Protein AF-I6QEC3-F1 (afdb_monomer_lite)

pLDDT: mean 94.47, std 6.76, range [64.06, 98.94]

Foldseek 3Di:
DDLQDADPLPDVRSVLLVLLQVLLALLQCLCAQFQLVVQCVVQNCDPSVVSSVVSQQDNALDTHHLAPDRVSHDRSNVVSQVSNVVSQKDFDACVLLVHPADADPSRWGAFDDPLGRLWTKTWIFGADPVRQTQAIEIETEAQAHRSVCGVVSNVSRVVLVCCLAPNDPCSLLCNLCRGCVPVVLSVLVSCVVSVHFLCRYRQEYEQSSLSSLLNCQLCLCPGSVNRNVNHAGEYELYCAHHPDSRYQYEYAQLALSRVLAPRRYHDPCNFARRLDDDPRYSRHHHDPGPLNPDPVNVVDGRGPVSVVSND

Radius of gyration: 18.93 Å; chains: 1; bounding box: 53×40×47 Å

InterPro domains:
  IPR029058 Alpha/Beta hydrolase fold [G3DSA:3.40.50.1820] (1-311)
  IPR029058 Alpha/Beta hydrolase fold [SSF53474] (131-291)

Structure (mmCIF, N/CA/C/O backbone):
data_AF-I6QEC3-F1
#
_entry.id   AF-I6QEC3-F1
#
loop_
_atom_site.group_PDB
_atom_site.id
_atom_site.type_symbol
_atom_site.label_atom_id
_atom_site.label_alt_id
_atom_site.label_comp_id
_atom_site.label_asym_id
_atom_site.label_entity_id
_atom_site.label_seq_id
_atom_site.pdbx_PDB_ins_code
_atom_site.Cartn_x
_atom_site.Cartn_y
_atom_site.Cartn_z
_atom_site.occupancy
_atom_site.B_iso_or_equiv
_atom_site.auth_seq_id
_atom_site.auth_comp_id
_atom_site.auth_asym_id
_atom_site.auth_atom_id
_atom_site.pdbx_PDB_model_num
ATOM 1 N N . MET A 1 1 ? 9.071 -18.907 15.641 1.00 71.94 1 MET A N 1
ATOM 2 C CA . MET A 1 1 ? 8.384 -17.743 15.074 1.00 71.94 1 MET A CA 1
ATOM 3 C C . MET A 1 1 ? 8.656 -17.729 13.577 1.00 71.94 1 MET A C 1
ATOM 5 O O . MET A 1 1 ? 9.801 -17.976 13.208 1.00 71.94 1 MET A O 1
ATOM 9 N N . GLY A 1 2 ? 7.634 -17.587 12.733 1.00 91.00 2 GLY A N 1
ATOM 10 C CA . GLY A 1 2 ? 7.774 -17.435 11.281 1.00 91.00 2 GLY A CA 1
ATOM 11 C C . GLY A 1 2 ? 8.254 -16.033 10.890 1.00 91.00 2 GLY A C 1
ATOM 12 O O . GLY A 1 2 ? 8.206 -15.115 11.702 1.00 91.00 2 GLY A O 1
ATOM 13 N N . VAL A 1 3 ? 8.709 -15.867 9.642 1.00 96.31 3 VAL A N 1
ATOM 14 C CA . VAL A 1 3 ? 9.262 -14.592 9.126 1.00 96.31 3 VAL A CA 1
ATOM 15 C C . VAL A 1 3 ? 8.272 -13.419 9.204 1.00 96.31 3 VAL A C 1
ATOM 17 O O . VAL A 1 3 ? 8.692 -12.276 9.324 1.00 96.31 3 VAL A O 1
ATOM 20 N N . PHE A 1 4 ? 6.968 -13.706 9.182 1.00 97.75 4 PHE A N 1
ATOM 21 C CA . PHE A 1 4 ? 5.901 -12.704 9.252 1.00 97.75 4 PHE A CA 1
ATOM 22 C C . PHE A 1 4 ? 5.144 -12.721 10.583 1.00 97.75 4 PHE A C 1
ATOM 24 O O . PHE A 1 4 ? 4.013 -12.246 10.640 1.00 97.75 4 PHE A O 1
ATOM 31 N N . ASP A 1 5 ? 5.711 -13.309 11.642 1.00 97.69 5 ASP A N 1
ATOM 32 C CA . ASP A 1 5 ? 5.041 -13.309 12.940 1.00 97.69 5 ASP A CA 1
ATOM 33 C C . ASP A 1 5 ? 4.864 -11.875 13.464 1.00 97.69 5 ASP A C 1
ATOM 35 O O . ASP A 1 5 ? 5.800 -11.077 13.474 1.00 97.69 5 ASP A O 1
ATOM 39 N N . TYR A 1 6 ? 3.652 -11.557 13.918 1.00 97.88 6 TYR A N 1
ATOM 40 C CA . TYR A 1 6 ? 3.259 -10.209 14.308 1.00 97.88 6 TYR A CA 1
ATOM 41 C C . TYR A 1 6 ? 2.753 -10.168 15.749 1.00 97.88 6 TYR A C 1
ATOM 43 O O . TYR A 1 6 ? 1.758 -10.814 16.107 1.00 97.88 6 TYR A O 1
ATOM 51 N N . LYS A 1 7 ? 3.428 -9.365 16.582 1.00 95.38 7 LYS A N 1
ATOM 52 C CA . LYS A 1 7 ? 3.130 -9.204 18.014 1.00 95.38 7 LYS A CA 1
ATOM 53 C C . LYS A 1 7 ? 2.944 -10.580 18.687 1.00 95.38 7 LYS A C 1
ATOM 55 O O . LYS A 1 7 ? 3.818 -11.438 18.618 1.00 95.38 7 LYS A O 1
ATOM 60 N N . ASN A 1 8 ? 1.783 -10.797 19.308 1.00 94.94 8 ASN A N 1
ATOM 61 C CA . ASN A 1 8 ? 1.447 -12.001 20.066 1.00 94.94 8 ASN A CA 1
ATOM 62 C C . ASN A 1 8 ? 0.382 -12.871 19.368 1.00 94.94 8 ASN A C 1
ATOM 64 O O . ASN A 1 8 ? -0.249 -13.694 20.028 1.00 94.94 8 ASN A O 1
ATOM 68 N N . LEU A 1 9 ? 0.142 -12.693 18.059 1.00 94.62 9 LEU A N 1
ATOM 69 C CA . LEU A 1 9 ? -0.920 -13.413 17.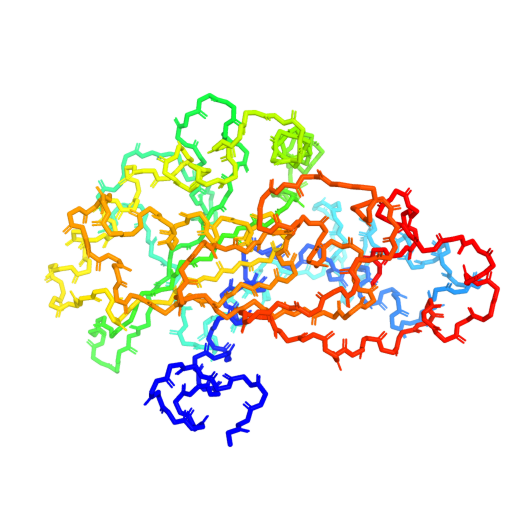330 1.00 94.62 9 LEU A CA 1
ATOM 70 C C . LEU A 1 9 ? -0.638 -14.915 17.144 1.00 94.62 9 LEU A C 1
ATOM 72 O O . LEU A 1 9 ? -1.530 -15.676 16.769 1.00 94.62 9 LEU A O 1
ATOM 76 N N . GLY A 1 10 ? 0.600 -15.351 17.388 1.00 95.75 10 GLY A N 1
ATOM 77 C CA . GLY A 1 10 ? 1.065 -16.685 17.018 1.00 95.75 10 GLY A CA 1
ATOM 78 C C . GLY A 1 10 ? 1.157 -16.857 15.498 1.00 95.75 10 GLY A C 1
ATOM 79 O O . GLY A 1 10 ? 0.752 -15.991 14.723 1.00 95.75 10 GLY A O 1
ATOM 80 N N . THR A 1 11 ? 1.707 -17.983 15.050 1.00 96.31 11 THR A N 1
ATOM 81 C CA . THR A 1 11 ? 2.056 -18.170 13.632 1.00 96.31 11 THR A CA 1
ATOM 82 C C . THR A 1 11 ? 0.841 -18.196 12.700 1.00 96.31 11 THR A C 1
ATOM 84 O O . THR A 1 11 ? 0.856 -17.532 11.669 1.00 96.31 11 THR A O 1
ATOM 87 N N . GLU A 1 12 ? -0.239 -18.903 13.049 1.00 97.19 12 GLU A N 1
ATOM 88 C CA . GLU A 1 12 ? -1.423 -18.959 12.173 1.00 97.19 12 GLU A CA 1
ATOM 89 C C . GLU A 1 12 ? -2.188 -17.630 12.132 1.00 97.19 12 GLU A C 1
ATOM 91 O O . GLU A 1 12 ? -2.591 -17.198 11.054 1.00 97.19 12 GLU A O 1
ATOM 96 N N . GLY A 1 13 ? -2.313 -16.934 13.269 1.00 97.69 13 GLY A N 1
ATOM 97 C CA . GLY A 1 13 ? -2.908 -15.595 13.304 1.00 97.69 13 GLY A CA 1
ATOM 98 C C . GLY A 1 13 ? -2.098 -14.584 12.490 1.00 97.69 13 GLY A C 1
ATOM 99 O O . GLY A 1 13 ? -2.665 -13.795 11.741 1.00 97.69 13 GLY A O 1
ATOM 100 N N . SER A 1 14 ? -0.767 -14.663 12.561 1.00 98.38 14 SER A N 1
ATOM 101 C CA . SER A 1 14 ? 0.119 -13.784 11.790 1.00 98.38 14 SER A CA 1
ATOM 102 C C . SER A 1 14 ? 0.067 -14.066 10.286 1.00 98.38 14 SER A C 1
ATOM 104 O O . SER A 1 14 ? 0.068 -13.135 9.487 1.00 98.38 14 SER A O 1
ATOM 106 N N . LYS A 1 15 ? -0.048 -15.337 9.878 1.00 98.31 15 LYS A N 1
ATOM 107 C CA . LYS A 1 15 ? -0.242 -15.713 8.466 1.00 98.31 15 LYS A CA 1
ATOM 108 C C . LYS A 1 15 ? -1.567 -15.199 7.907 1.00 98.31 15 LYS A C 1
ATOM 110 O O . LYS A 1 15 ? -1.589 -14.739 6.769 1.00 98.31 15 LYS A O 1
ATOM 115 N N . ALA A 1 16 ? -2.647 -15.274 8.688 1.00 98.31 16 ALA A N 1
ATOM 116 C CA . ALA A 1 16 ? -3.942 -14.727 8.290 1.00 98.31 16 ALA A CA 1
ATOM 117 C C . ALA A 1 16 ? -3.862 -13.202 8.110 1.00 98.31 16 ALA A C 1
ATOM 119 O O . ALA A 1 16 ? -4.192 -12.704 7.036 1.00 98.31 16 ALA A O 1
ATOM 120 N N . LEU A 1 17 ? -3.298 -12.493 9.097 1.00 98.69 17 LEU A N 1
ATOM 121 C CA . LEU A 1 17 ? -3.061 -11.050 9.017 1.00 98.69 17 LEU A CA 1
ATOM 122 C C . LEU A 1 17 ? -2.221 -10.668 7.787 1.00 98.69 17 LEU A C 1
ATOM 124 O O . LEU A 1 17 ? -2.559 -9.723 7.081 1.00 98.69 17 LEU A O 1
ATOM 128 N N . PHE A 1 18 ? -1.138 -11.400 7.515 1.00 98.69 18 PHE A N 1
ATOM 129 C CA . PHE A 1 18 ? -0.293 -11.164 6.344 1.00 98.69 18 PHE A CA 1
ATOM 130 C C . PHE A 1 18 ? -1.065 -11.339 5.029 1.00 98.69 18 PHE A C 1
ATOM 132 O O . PHE A 1 18 ? -0.924 -10.524 4.119 1.00 98.69 18 PHE A O 1
ATOM 139 N N . ALA A 1 19 ? -1.883 -12.390 4.916 1.00 98.69 19 ALA A N 1
ATOM 140 C CA . ALA A 1 19 ? -2.678 -12.641 3.716 1.00 98.69 19 ALA A CA 1
ATOM 141 C C . ALA A 1 19 ? -3.710 -11.528 3.473 1.00 98.69 19 ALA A C 1
ATOM 143 O O . ALA A 1 19 ? -3.865 -11.072 2.339 1.00 98.69 19 ALA A O 1
ATOM 144 N N . ASP A 1 20 ? -4.363 -11.056 4.536 1.00 98.81 20 ASP A N 1
ATOM 145 C CA . ASP A 1 20 ? -5.308 -9.942 4.479 1.00 98.81 20 ASP A CA 1
ATOM 146 C C . ASP A 1 20 ? -4.633 -8.625 4.089 1.00 98.81 20 ASP A C 1
ATOM 148 O O . ASP A 1 20 ? -5.077 -7.947 3.162 1.00 98.81 20 ASP A O 1
ATOM 152 N N . ALA A 1 21 ? -3.522 -8.291 4.750 1.00 98.88 21 ALA A N 1
ATOM 153 C CA . ALA A 1 21 ? -2.737 -7.097 4.461 1.00 98.88 21 ALA A CA 1
ATOM 154 C C . ALA A 1 21 ? -2.265 -7.060 2.997 1.00 98.88 21 ALA A C 1
ATOM 156 O O . ALA A 1 21 ? -2.380 -6.027 2.332 1.00 98.88 21 ALA A O 1
ATOM 157 N N . MET A 1 22 ? -1.800 -8.196 2.469 1.00 98.81 22 MET A N 1
ATOM 158 C CA . MET A 1 22 ? -1.393 -8.321 1.070 1.00 98.81 22 MET A CA 1
ATOM 159 C C . MET A 1 22 ? -2.577 -8.132 0.114 1.00 98.81 22 MET A C 1
ATOM 161 O O . MET A 1 22 ? -2.466 -7.380 -0.850 1.00 98.81 22 MET A O 1
ATOM 165 N N . ALA A 1 23 ? -3.723 -8.768 0.376 1.00 98.81 23 ALA A N 1
ATOM 166 C CA . ALA A 1 23 ? -4.901 -8.648 -0.486 1.00 98.81 23 ALA A CA 1
ATOM 167 C C . ALA A 1 23 ? -5.413 -7.200 -0.571 1.00 98.81 23 ALA A C 1
ATOM 169 O O . ALA A 1 23 ? -5.687 -6.705 -1.665 1.00 98.81 23 ALA A O 1
ATOM 170 N N . ILE A 1 24 ? -5.480 -6.506 0.569 1.00 98.69 24 ILE A N 1
ATOM 171 C CA . ILE A 1 24 ? -5.862 -5.090 0.644 1.00 98.69 24 ILE A CA 1
ATOM 172 C C . ILE A 1 24 ? -4.843 -4.208 -0.095 1.00 98.69 24 ILE A C 1
ATOM 174 O O . ILE A 1 24 ? -5.227 -3.303 -0.835 1.00 98.69 24 ILE A O 1
ATOM 178 N N . THR A 1 25 ? -3.547 -4.481 0.078 1.00 98.69 25 THR A N 1
ATOM 179 C CA . THR A 1 25 ? -2.469 -3.725 -0.577 1.00 98.69 25 THR A CA 1
ATOM 180 C C . THR A 1 25 ? -2.496 -3.878 -2.094 1.00 98.69 25 THR A C 1
ATOM 182 O O . THR A 1 25 ? -2.371 -2.890 -2.808 1.00 98.69 25 THR A O 1
ATOM 185 N N . LEU A 1 26 ? -2.690 -5.095 -2.606 1.00 98.31 26 LEU A N 1
ATOM 186 C CA . LEU A 1 26 ? -2.801 -5.328 -4.048 1.00 98.31 26 LEU A CA 1
ATOM 187 C C . LEU A 1 26 ? -4.039 -4.638 -4.630 1.00 98.31 26 LEU A C 1
ATOM 189 O O . LEU A 1 26 ? -3.978 -4.061 -5.716 1.00 98.31 26 LEU A O 1
ATOM 193 N N . TYR A 1 27 ? -5.153 -4.656 -3.893 1.00 98.56 27 TYR A N 1
ATOM 194 C CA . TYR A 1 27 ? -6.384 -3.999 -4.320 1.00 98.56 27 TYR A CA 1
ATOM 195 C C . TYR A 1 27 ? -6.226 -2.481 -4.461 1.00 98.56 27 TYR A C 1
ATOM 197 O O . TYR A 1 27 ? -6.738 -1.926 -5.427 1.00 98.56 27 TYR A O 1
ATOM 205 N N . SER A 1 28 ? -5.459 -1.813 -3.588 1.00 97.81 28 SER A N 1
ATOM 206 C CA . SER A 1 28 ? -5.278 -0.352 -3.670 1.00 97.81 28 SER A CA 1
ATOM 207 C C . SER A 1 28 ? -4.601 0.114 -4.968 1.00 97.81 28 SER A C 1
ATOM 209 O O . SER A 1 28 ? -4.799 1.253 -5.397 1.00 97.81 28 SER A O 1
ATOM 211 N N . TYR A 1 29 ? -3.855 -0.767 -5.643 1.00 96.94 29 TYR A N 1
ATOM 212 C CA . TYR A 1 29 ? -3.266 -0.502 -6.958 1.00 96.94 29 TYR A CA 1
ATOM 213 C C . TYR A 1 29 ? -4.195 -0.802 -8.134 1.00 96.94 29 TYR A C 1
ATOM 215 O O . TYR A 1 29 ? -3.877 -0.408 -9.256 1.00 96.94 29 TYR A O 1
ATOM 223 N N . HIS A 1 30 ? -5.323 -1.480 -7.914 1.00 96.69 30 HIS A N 1
ATOM 224 C CA . HIS A 1 30 ? -6.288 -1.835 -8.958 1.00 96.69 30 HIS A CA 1
ATOM 225 C C . HIS A 1 30 ? -5.638 -2.500 -10.187 1.00 96.69 30 HIS A C 1
ATOM 227 O O . HIS A 1 30 ? -5.898 -2.148 -11.342 1.00 96.69 30 HIS A O 1
ATOM 233 N N . ASN A 1 31 ? -4.736 -3.459 -9.934 1.00 95.94 31 ASN A N 1
ATOM 234 C CA . ASN A 1 31 ? -3.985 -4.190 -10.964 1.00 95.94 31 ASN A CA 1
ATOM 235 C C . ASN A 1 31 ? -3.191 -3.287 -11.934 1.00 95.94 31 ASN A C 1
ATOM 237 O O . ASN A 1 31 ? -3.043 -3.636 -13.107 1.00 95.94 31 ASN A O 1
ATOM 241 N N . LEU A 1 32 ? -2.710 -2.114 -11.501 1.00 91.25 32 LEU A N 1
ATOM 242 C CA . LEU A 1 32 ? -2.001 -1.158 -12.367 1.00 91.25 32 LEU A CA 1
ATOM 243 C C . LEU A 1 32 ? -0.835 -1.789 -13.152 1.00 91.25 32 LEU A C 1
ATOM 245 O O . LEU A 1 32 ? -0.640 -1.472 -14.325 1.00 91.25 32 LEU A O 1
ATOM 249 N N . ASP A 1 33 ? -0.080 -2.682 -12.518 1.00 92.81 33 ASP A N 1
ATOM 250 C CA . ASP A 1 33 ? 1.114 -3.335 -13.056 1.00 92.81 33 ASP A CA 1
ATOM 251 C C . ASP A 1 33 ? 0.819 -4.627 -13.837 1.00 92.81 33 ASP A C 1
ATOM 253 O O . ASP A 1 33 ? 1.739 -5.244 -14.368 1.00 92.81 33 ASP A O 1
ATOM 257 N N . ASN A 1 34 ? -0.447 -5.034 -13.972 1.00 95.62 34 ASN A N 1
ATOM 258 C CA . ASN A 1 34 ? -0.830 -6.312 -14.576 1.00 95.62 34 ASN A CA 1
ATOM 259 C C . ASN A 1 34 ? -0.239 -6.519 -15.985 1.00 95.62 34 ASN A C 1
ATOM 261 O O . ASN A 1 34 ? 0.313 -7.581 -16.284 1.00 95.62 34 ASN A O 1
ATOM 265 N N . GLY A 1 35 ? -0.295 -5.493 -16.840 1.00 94.88 35 GLY A N 1
ATOM 266 C CA . GLY A 1 35 ? 0.335 -5.518 -18.161 1.00 94.88 35 GLY A CA 1
ATOM 267 C C . GLY A 1 35 ? 1.859 -5.671 -18.109 1.00 94.88 35 GLY A C 1
ATOM 268 O O . GLY A 1 35 ? 2.424 -6.415 -18.914 1.00 94.88 35 GLY A O 1
ATOM 269 N N . PHE A 1 36 ? 2.520 -5.017 -17.145 1.00 95.81 36 PHE A N 1
ATOM 270 C CA . PHE A 1 36 ? 3.968 -5.124 -16.949 1.00 95.81 36 PHE A CA 1
ATOM 271 C C . PHE A 1 36 ? 4.340 -6.526 -16.473 1.00 95.81 36 PHE A C 1
ATOM 273 O O . PHE A 1 36 ? 5.199 -7.154 -17.082 1.00 95.81 36 PHE A O 1
ATOM 280 N N . ALA A 1 37 ? 3.654 -7.050 -15.456 1.00 95.62 37 ALA A N 1
ATOM 281 C CA . ALA A 1 37 ? 3.920 -8.366 -14.886 1.00 95.62 37 ALA A CA 1
ATOM 282 C C . ALA A 1 37 ? 3.753 -9.491 -15.921 1.00 95.62 37 ALA A C 1
ATOM 284 O O . ALA A 1 37 ? 4.629 -10.346 -16.054 1.00 95.62 37 ALA A O 1
ATOM 285 N N . VAL A 1 38 ? 2.676 -9.467 -16.717 1.00 96.62 38 VAL A N 1
ATOM 286 C CA . VAL A 1 38 ? 2.470 -10.446 -17.802 1.00 96.62 38 VAL A CA 1
ATOM 287 C C . VAL A 1 38 ? 3.518 -10.281 -18.905 1.00 96.62 38 VAL A C 1
ATOM 289 O O . VAL A 1 38 ? 4.077 -11.271 -19.380 1.00 96.62 38 VAL A O 1
ATOM 292 N N . GLY A 1 39 ? 3.836 -9.040 -19.285 1.00 96.12 39 GLY A N 1
ATOM 293 C CA . GLY A 1 39 ? 4.887 -8.746 -20.257 1.00 96.12 39 GLY A CA 1
ATOM 294 C C . GLY A 1 39 ? 6.259 -9.252 -19.806 1.00 96.12 39 GLY A C 1
ATOM 295 O O . GLY A 1 39 ? 6.955 -9.890 -20.595 1.00 96.12 39 GLY A O 1
ATOM 296 N N . TYR A 1 40 ? 6.608 -9.027 -18.540 1.00 97.31 40 TYR A N 1
ATOM 297 C CA . TYR A 1 40 ? 7.843 -9.479 -17.908 1.00 97.31 40 TYR A CA 1
ATOM 298 C C . TYR A 1 40 ? 7.900 -11.003 -17.853 1.00 97.31 40 TYR A C 1
ATOM 300 O O . TYR A 1 40 ? 8.879 -11.594 -18.295 1.00 97.31 40 TYR A O 1
ATOM 308 N N . GLN A 1 41 ? 6.828 -11.660 -17.410 1.00 97.62 41 GLN A N 1
ATOM 309 C CA . GLN A 1 41 ? 6.785 -13.118 -17.328 1.00 97.62 41 GLN A CA 1
ATOM 310 C C . GLN A 1 41 ? 6.942 -13.793 -18.702 1.00 97.62 41 GLN A C 1
ATOM 312 O O . GLN A 1 41 ? 7.467 -14.905 -18.781 1.00 97.62 41 GLN A O 1
ATOM 317 N N . HIS A 1 42 ? 6.491 -13.132 -19.773 1.00 96.69 42 HIS A N 1
ATOM 318 C CA . HIS A 1 42 ? 6.569 -13.645 -21.139 1.00 96.69 42 HIS A CA 1
ATOM 319 C C . HIS A 1 42 ? 7.894 -13.313 -21.846 1.00 96.69 42 HIS A C 1
ATOM 321 O O . HIS A 1 42 ? 8.424 -14.146 -22.578 1.00 96.69 42 HIS A O 1
ATOM 327 N N . ASN A 1 43 ? 8.421 -12.097 -21.671 1.00 96.69 43 ASN A N 1
ATOM 328 C CA . ASN A 1 43 ? 9.539 -11.577 -22.473 1.00 96.69 43 ASN A CA 1
ATOM 329 C C . ASN A 1 43 ? 10.822 -11.318 -21.661 1.00 96.69 43 ASN A C 1
ATOM 331 O O . ASN A 1 43 ? 11.882 -11.089 -22.247 1.00 96.69 43 ASN A O 1
ATOM 335 N N . GLY A 1 44 ? 10.742 -11.359 -20.332 1.00 97.00 44 GLY A N 1
ATOM 336 C CA . GLY A 1 44 ? 11.840 -11.090 -19.408 1.00 97.00 44 GLY A CA 1
ATOM 337 C C . GLY A 1 44 ? 12.255 -9.618 -19.343 1.00 97.00 44 GLY A C 1
ATOM 338 O O . GLY A 1 44 ? 11.591 -8.714 -19.865 1.00 97.00 44 GLY A O 1
ATOM 339 N N . PHE A 1 45 ? 13.403 -9.383 -18.711 1.00 97.12 45 PHE A N 1
ATOM 340 C CA . PHE A 1 45 ? 14.023 -8.063 -18.544 1.00 97.12 45 PHE A CA 1
ATOM 341 C C . PHE A 1 45 ? 15.376 -7.952 -19.263 1.00 97.12 45 PHE A C 1
ATOM 343 O O . PHE A 1 45 ? 16.251 -7.198 -18.862 1.00 97.12 45 PHE A O 1
ATOM 350 N N . GLY A 1 46 ? 15.589 -8.736 -20.323 1.00 94.06 46 GLY A N 1
ATOM 351 C CA . GLY A 1 46 ? 16.790 -8.689 -21.165 1.00 94.06 46 GLY A CA 1
ATOM 352 C C . GLY A 1 46 ? 16.520 -8.034 -22.520 1.00 94.06 46 GLY A C 1
ATOM 353 O O . GLY A 1 46 ? 15.947 -6.952 -22.612 1.00 94.06 46 GLY A O 1
ATOM 354 N N . LEU A 1 47 ? 16.869 -8.730 -23.607 1.00 93.31 47 LEU A N 1
ATOM 355 C CA . LEU A 1 47 ? 16.545 -8.293 -24.974 1.00 93.31 47 LEU A CA 1
ATOM 356 C C . LEU A 1 47 ? 15.030 -8.171 -25.234 1.00 93.31 47 LEU A C 1
ATOM 358 O O . LEU A 1 47 ? 14.633 -7.469 -26.160 1.00 93.31 47 LEU A O 1
ATOM 362 N N . GLY A 1 48 ? 14.192 -8.832 -24.426 1.00 92.69 48 GLY A N 1
ATOM 363 C CA . GLY A 1 48 ? 12.732 -8.734 -24.489 1.00 92.69 48 GLY A CA 1
ATOM 364 C C . GLY A 1 48 ? 12.131 -7.532 -23.751 1.00 92.69 48 GLY A C 1
ATOM 365 O O . GLY A 1 48 ? 10.933 -7.292 -23.891 1.00 92.69 48 GLY A O 1
ATOM 366 N N . LEU A 1 49 ? 12.940 -6.726 -23.046 1.00 93.31 49 LEU A N 1
ATOM 367 C CA . LEU A 1 49 ? 12.478 -5.536 -22.322 1.00 93.31 49 LEU A CA 1
ATOM 368 C C . LEU A 1 49 ? 11.613 -4.589 -23.179 1.00 93.31 49 LEU A C 1
ATOM 370 O O . LEU A 1 49 ? 10.572 -4.154 -22.690 1.00 93.31 49 LEU A O 1
ATOM 374 N N . PRO A 1 50 ? 11.942 -4.289 -24.453 1.00 93.44 50 PRO A N 1
ATOM 375 C CA . PRO A 1 50 ? 11.073 -3.450 -25.275 1.00 93.44 50 PRO A CA 1
ATOM 376 C C . PRO A 1 50 ? 9.644 -4.000 -25.404 1.00 93.44 50 PRO A C 1
ATOM 378 O O . PRO A 1 50 ? 8.691 -3.228 -25.341 1.00 93.44 50 PRO A O 1
ATOM 381 N N . ALA A 1 51 ? 9.473 -5.321 -25.527 1.00 89.56 51 ALA A N 1
ATOM 382 C CA . ALA A 1 51 ? 8.154 -5.952 -25.584 1.00 89.56 51 ALA A CA 1
ATOM 383 C C . ALA A 1 51 ? 7.453 -5.937 -24.216 1.00 89.56 51 ALA A C 1
ATOM 385 O O . ALA A 1 51 ? 6.257 -5.653 -24.148 1.00 89.56 51 ALA A O 1
ATOM 386 N N . THR A 1 52 ? 8.199 -6.152 -23.127 1.00 93.25 52 THR A N 1
ATOM 387 C CA . THR A 1 52 ? 7.700 -5.999 -21.749 1.00 93.25 52 THR A CA 1
ATOM 388 C C . THR A 1 52 ? 7.132 -4.599 -21.510 1.00 93.25 52 THR A C 1
ATOM 390 O O . THR A 1 52 ? 6.018 -4.466 -21.010 1.00 93.25 52 THR A O 1
ATOM 393 N N . LEU A 1 53 ? 7.840 -3.549 -21.939 1.00 90.31 53 LEU A N 1
ATOM 394 C CA . LEU A 1 53 ? 7.386 -2.161 -21.793 1.00 90.31 53 LEU A CA 1
ATOM 395 C C . LEU A 1 53 ? 6.167 -1.842 -22.670 1.00 90.31 53 LEU A C 1
ATOM 397 O O . LEU A 1 53 ? 5.291 -1.092 -22.244 1.00 90.31 53 LEU A O 1
ATOM 401 N N . VAL A 1 54 ? 6.061 -2.435 -23.864 1.00 88.88 54 VAL A N 1
ATOM 402 C CA . VAL A 1 54 ? 4.835 -2.336 -24.676 1.00 88.88 54 VAL A CA 1
ATOM 403 C C . VAL A 1 54 ? 3.650 -2.976 -23.944 1.00 88.88 54 VAL A C 1
ATOM 405 O O . VAL A 1 54 ? 2.585 -2.363 -23.885 1.00 88.88 54 VAL A O 1
ATOM 408 N N . GLY A 1 55 ? 3.837 -4.150 -23.329 1.00 85.62 55 GLY A N 1
ATOM 409 C CA . GLY A 1 55 ? 2.817 -4.808 -22.502 1.00 85.62 55 GLY A CA 1
ATOM 410 C C . GLY A 1 55 ? 2.422 -3.992 -21.266 1.00 85.62 55 GLY A C 1
ATOM 411 O O . GLY A 1 55 ? 1.240 -3.878 -20.955 1.00 85.62 55 GLY A O 1
ATOM 412 N N . ALA A 1 56 ? 3.381 -3.336 -20.614 1.00 88.88 56 ALA A N 1
ATOM 413 C CA . ALA A 1 56 ? 3.125 -2.436 -19.489 1.00 88.88 56 ALA A CA 1
ATOM 414 C C . ALA A 1 56 ? 2.241 -1.240 -19.865 1.00 88.88 56 ALA A C 1
ATOM 416 O O . ALA A 1 56 ? 1.363 -0.842 -19.100 1.00 88.88 56 ALA A O 1
ATOM 417 N N . LEU A 1 57 ? 2.448 -0.677 -21.059 1.00 83.44 57 LEU A N 1
ATOM 418 C CA . LEU A 1 57 ? 1.673 0.460 -21.549 1.00 83.44 57 LEU A CA 1
ATOM 419 C C . LEU A 1 57 ? 0.297 0.042 -22.073 1.00 83.44 57 LEU A C 1
ATOM 421 O O . LEU A 1 57 ? -0.711 0.627 -21.679 1.00 83.44 57 LEU A O 1
ATOM 425 N N . LEU A 1 58 ? 0.257 -0.955 -22.959 1.00 86.56 58 LEU A N 1
ATOM 426 C CA . LEU A 1 58 ? -0.926 -1.285 -23.757 1.00 86.56 58 LEU A CA 1
ATOM 427 C C . LEU A 1 58 ? -1.681 -2.525 -23.283 1.00 86.56 58 LEU A C 1
ATOM 429 O O . LEU A 1 58 ? -2.845 -2.667 -23.637 1.00 86.56 58 LEU A O 1
ATOM 433 N N . GLY A 1 59 ? -1.069 -3.406 -22.497 1.00 88.88 59 GLY A N 1
ATOM 434 C CA . GLY A 1 59 ? -1.641 -4.711 -22.169 1.00 88.88 59 GLY A CA 1
ATOM 435 C C . GLY A 1 59 ? -1.628 -5.697 -23.342 1.00 88.88 59 GLY A C 1
ATOM 436 O O . GLY A 1 59 ? -0.872 -5.557 -24.306 1.00 88.88 59 GLY A O 1
ATOM 437 N N . SER A 1 60 ? -2.466 -6.722 -23.232 1.00 88.56 60 SER A N 1
ATOM 438 C CA . SER A 1 60 ? -2.679 -7.800 -24.202 1.00 88.56 60 SER A CA 1
ATOM 439 C C . SER A 1 60 ? -4.124 -8.310 -24.092 1.00 88.56 60 SER A C 1
ATOM 441 O O . SER A 1 60 ? -4.916 -7.768 -23.328 1.00 88.56 60 SER A O 1
ATOM 443 N N . THR A 1 61 ? -4.500 -9.374 -24.806 1.00 88.62 61 THR A N 1
ATOM 444 C CA . THR A 1 61 ? -5.827 -9.997 -24.607 1.00 88.62 61 THR A CA 1
ATOM 445 C C . THR A 1 61 ? -6.013 -10.605 -23.216 1.00 88.62 61 THR A C 1
ATOM 447 O O . THR A 1 61 ? -7.146 -10.832 -22.799 1.00 88.62 61 THR A O 1
ATOM 450 N N . ASP A 1 62 ? -4.913 -10.818 -22.491 1.00 90.00 62 ASP A N 1
ATOM 451 C CA . ASP A 1 62 ? -4.893 -11.489 -21.192 1.00 90.00 62 ASP A CA 1
ATOM 452 C C . ASP A 1 62 ? -4.422 -10.551 -20.063 1.00 90.00 62 ASP A C 1
ATOM 454 O O . ASP A 1 62 ? -4.330 -10.967 -18.908 1.00 90.00 62 ASP A O 1
ATOM 458 N N . SER A 1 63 ? -4.121 -9.279 -20.367 1.00 92.56 63 SER A N 1
ATOM 459 C CA . SER A 1 63 ? -3.638 -8.304 -19.383 1.00 92.56 63 SER A CA 1
ATOM 460 C C . SER A 1 63 ? -3.977 -6.857 -19.727 1.00 92.56 63 SER A C 1
ATOM 462 O O . SER A 1 63 ? -4.094 -6.494 -20.893 1.00 92.56 63 SER A O 1
ATOM 464 N N . GLN A 1 64 ? -4.085 -5.994 -18.719 1.00 93.00 64 GLN A N 1
ATOM 465 C CA . GLN A 1 64 ? -4.324 -4.564 -18.915 1.00 93.00 64 GLN A CA 1
ATOM 466 C C . GLN A 1 64 ? -3.101 -3.745 -18.495 1.00 93.00 64 GLN A C 1
ATOM 468 O O . GLN A 1 64 ? -2.681 -3.775 -17.337 1.00 93.00 64 GLN A O 1
ATOM 473 N N . GLY A 1 65 ? -2.555 -2.982 -19.441 1.00 89.94 65 GLY A N 1
ATOM 474 C CA . GLY A 1 65 ? -1.520 -1.987 -19.169 1.00 89.94 65 GLY A CA 1
ATOM 475 C C . GLY A 1 65 ? -2.072 -0.723 -18.504 1.00 89.94 65 GLY A C 1
ATOM 476 O O . GLY A 1 65 ? -3.236 -0.650 -18.095 1.00 89.94 65 GLY A O 1
ATOM 477 N N . VAL A 1 66 ? -1.233 0.303 -18.408 1.00 88.00 66 VAL A N 1
ATOM 478 C CA . VAL A 1 66 ? -1.604 1.570 -17.765 1.00 88.00 66 VAL A CA 1
ATOM 479 C C . VAL A 1 66 ? -2.537 2.445 -18.607 1.00 88.00 66 VAL A C 1
ATOM 481 O O . VAL A 1 66 ? -3.221 3.299 -18.049 1.00 88.00 66 VAL A O 1
ATOM 484 N N . ILE A 1 67 ? -2.601 2.246 -19.930 1.00 85.81 67 ILE A N 1
ATOM 485 C CA . ILE A 1 67 ? -3.491 3.015 -20.812 1.00 85.81 67 ILE A CA 1
ATOM 486 C C . ILE A 1 67 ? -4.923 2.448 -20.717 1.00 85.81 67 ILE A C 1
ATOM 488 O O . ILE A 1 67 ? -5.151 1.291 -21.092 1.00 85.81 67 ILE A O 1
ATOM 492 N N . PRO A 1 68 ? -5.910 3.232 -20.237 1.00 87.50 68 PRO A N 1
ATOM 493 C CA . PRO A 1 68 ? -7.292 2.774 -20.123 1.00 87.50 68 PRO A CA 1
ATOM 494 C C . PRO A 1 68 ? -8.009 2.759 -21.483 1.00 87.50 68 PRO A C 1
ATOM 496 O O . PRO A 1 68 ? -7.598 3.419 -22.436 1.00 87.50 68 PRO A O 1
ATOM 499 N N . GLY A 1 69 ? -9.128 2.030 -21.568 1.00 89.06 69 GLY A N 1
ATOM 500 C CA . GLY A 1 69 ? -10.042 2.080 -22.720 1.00 89.06 69 GLY A CA 1
ATOM 501 C C . GLY A 1 69 ? -9.604 1.299 -23.965 1.00 89.06 69 GLY A C 1
ATOM 502 O O . GLY A 1 69 ? -10.231 1.429 -25.015 1.00 89.06 69 GLY A O 1
ATOM 503 N N . ILE A 1 70 ? -8.553 0.484 -23.869 1.00 88.44 70 ILE A N 1
ATOM 504 C CA . ILE A 1 70 ? -8.104 -0.393 -24.955 1.00 88.44 70 ILE A CA 1
ATOM 505 C C . ILE A 1 70 ? -9.087 -1.574 -25.111 1.00 88.44 70 ILE A C 1
ATOM 507 O O . ILE A 1 70 ? -9.189 -2.383 -24.189 1.00 88.44 70 ILE A O 1
ATOM 511 N N . PRO A 1 71 ? -9.797 -1.722 -26.253 1.00 89.50 71 PRO A N 1
ATOM 512 C CA . PRO A 1 71 ? -10.943 -2.636 -26.350 1.00 89.50 71 PRO A CA 1
ATOM 513 C C . PRO A 1 71 ? -10.629 -4.129 -26.229 1.00 89.50 71 PRO A C 1
ATOM 515 O O . PRO A 1 71 ? -11.531 -4.912 -25.949 1.00 89.50 71 PRO A O 1
ATOM 518 N N . TRP A 1 72 ? -9.388 -4.537 -26.506 1.00 89.19 72 TRP A N 1
ATOM 519 C CA . TRP A 1 72 ? -8.979 -5.941 -26.420 1.00 89.19 72 TRP A CA 1
ATOM 520 C C . TRP A 1 72 ? -8.454 -6.333 -25.038 1.00 89.19 72 TRP A C 1
ATOM 522 O O . TRP A 1 72 ? -8.233 -7.520 -24.817 1.00 89.19 72 TRP A O 1
ATOM 532 N N . ASN A 1 73 ? -8.240 -5.374 -24.131 1.00 93.38 73 ASN A N 1
ATOM 533 C CA . ASN A 1 73 ? -7.756 -5.681 -22.792 1.00 93.38 73 ASN A CA 1
ATOM 534 C C . ASN A 1 73 ? -8.886 -6.266 -21.934 1.00 93.38 73 ASN A C 1
ATOM 536 O O . ASN A 1 73 ? -10.034 -5.821 -22.041 1.00 93.38 73 ASN A O 1
ATOM 540 N N . PRO A 1 74 ? -8.575 -7.215 -21.038 1.00 93.06 74 PRO A N 1
ATOM 541 C CA . PRO A 1 74 ? -9.505 -7.623 -20.002 1.00 93.06 74 PRO A CA 1
ATOM 542 C C . PRO A 1 74 ? -9.723 -6.490 -18.991 1.00 93.06 74 PRO A C 1
ATOM 544 O O . PRO A 1 74 ? -8.934 -5.549 -18.886 1.00 93.06 74 PRO A O 1
ATOM 547 N N . ASP A 1 75 ? -10.789 -6.614 -18.206 1.00 93.50 75 ASP A N 1
ATOM 548 C CA . ASP A 1 75 ? -11.105 -5.682 -17.125 1.00 93.50 75 ASP A CA 1
ATOM 549 C C . ASP A 1 75 ? -10.281 -6.022 -15.869 1.00 93.50 75 ASP A C 1
ATOM 551 O O . ASP A 1 75 ? -10.680 -6.840 -15.032 1.00 93.50 75 ASP A O 1
ATOM 555 N N . SER A 1 76 ? -9.085 -5.435 -15.757 1.00 93.88 76 SER A N 1
ATOM 556 C CA . SER A 1 76 ? -8.197 -5.691 -14.616 1.00 93.88 76 SER A CA 1
ATOM 557 C C . SER A 1 76 ? -8.702 -5.062 -13.316 1.00 93.88 76 SER A C 1
ATOM 559 O O . SER A 1 76 ? -8.411 -5.580 -12.238 1.00 93.88 76 SER A O 1
ATOM 561 N N . GLU A 1 77 ? -9.508 -4.007 -13.410 1.00 92.31 77 GLU A N 1
ATOM 562 C CA . GLU A 1 77 ? -10.160 -3.350 -12.274 1.00 92.31 77 GLU A CA 1
ATOM 563 C C . GLU A 1 77 ? -11.166 -4.317 -11.639 1.00 92.31 77 GLU A C 1
ATOM 565 O O . GLU A 1 77 ? -11.114 -4.603 -10.441 1.00 92.31 77 GLU A O 1
ATOM 570 N N . LYS A 1 78 ? -12.014 -4.938 -12.471 1.00 96.12 78 LYS A N 1
ATOM 571 C CA . LYS A 1 78 ? -12.909 -6.010 -12.032 1.00 96.12 78 LYS A CA 1
ATOM 572 C C . LYS A 1 78 ? -12.140 -7.191 -11.448 1.00 96.12 78 LYS A C 1
ATOM 574 O O . LYS A 1 78 ? -12.555 -7.725 -10.423 1.00 96.12 78 LYS A O 1
ATOM 579 N N . ALA A 1 79 ? -11.030 -7.598 -12.062 1.00 97.00 79 ALA A N 1
ATOM 580 C CA . ALA A 1 79 ? -10.218 -8.692 -11.536 1.00 97.00 79 ALA A CA 1
ATOM 581 C C . ALA A 1 79 ? -9.615 -8.366 -10.155 1.00 97.00 79 ALA A C 1
ATOM 583 O O . ALA A 1 79 ? -9.544 -9.252 -9.303 1.00 97.00 79 ALA A O 1
ATOM 584 N N . ALA A 1 80 ? -9.221 -7.110 -9.906 1.00 97.62 80 ALA A N 1
ATOM 585 C CA . ALA A 1 80 ? -8.733 -6.661 -8.601 1.00 97.62 80 ALA A CA 1
ATOM 586 C C . ALA A 1 80 ? -9.850 -6.720 -7.550 1.00 97.62 80 ALA A C 1
ATOM 588 O O . ALA A 1 80 ? -9.654 -7.268 -6.463 1.00 97.62 80 ALA A O 1
ATOM 589 N N . LEU A 1 81 ? -11.043 -6.231 -7.903 1.00 98.31 81 LEU A N 1
ATOM 590 C CA . LEU A 1 81 ? -12.219 -6.280 -7.038 1.00 98.31 81 LEU A CA 1
ATOM 591 C C . LEU A 1 81 ? -12.649 -7.724 -6.722 1.00 98.31 81 LEU A C 1
ATOM 593 O O . LEU A 1 81 ? -12.914 -8.069 -5.573 1.00 98.31 81 LEU A O 1
ATOM 597 N N . ASP A 1 82 ? -12.681 -8.600 -7.725 1.00 98.38 82 ASP A N 1
ATOM 598 C CA . ASP A 1 82 ? -13.020 -10.012 -7.534 1.00 98.38 82 ASP A CA 1
ATOM 599 C C . ASP A 1 82 ? -11.980 -10.721 -6.638 1.00 98.38 82 ASP A C 1
ATOM 601 O O . ASP A 1 82 ? -12.340 -11.563 -5.811 1.00 98.38 82 ASP A O 1
ATOM 605 N N . ALA A 1 83 ? -10.694 -10.364 -6.751 1.00 98.44 83 ALA A N 1
ATOM 606 C CA . ALA A 1 83 ? -9.630 -10.913 -5.911 1.00 98.44 83 ALA A CA 1
ATOM 607 C C . ALA A 1 83 ? -9.755 -10.480 -4.441 1.00 98.44 83 ALA A C 1
ATOM 609 O O . ALA A 1 83 ? -9.640 -11.328 -3.551 1.00 98.44 83 ALA A O 1
ATOM 610 N N . VAL A 1 84 ? -10.038 -9.201 -4.171 1.00 98.50 84 VAL A N 1
ATOM 611 C CA . VAL A 1 84 ? -10.200 -8.707 -2.793 1.00 98.50 84 VAL A CA 1
ATOM 612 C C . VAL A 1 84 ? -11.485 -9.245 -2.150 1.00 98.50 84 VAL A C 1
ATOM 614 O O . VAL A 1 84 ? -11.450 -9.689 -1.001 1.00 98.50 84 VAL A O 1
ATOM 617 N N . HIS A 1 85 ? -12.574 -9.381 -2.921 1.00 98.56 85 HIS A N 1
ATOM 618 C CA . HIS A 1 85 ? -13.785 -10.078 -2.474 1.00 98.56 85 HIS A CA 1
ATOM 619 C C . HIS A 1 85 ? -13.509 -11.540 -2.121 1.00 98.56 85 HIS A C 1
ATOM 621 O O . HIS A 1 85 ? -13.995 -12.036 -1.105 1.00 98.56 85 HIS A O 1
ATOM 627 N N . LYS A 1 86 ? -12.701 -12.244 -2.923 1.00 98.44 86 LYS A N 1
ATOM 628 C CA . LYS A 1 86 ? -12.304 -13.629 -2.637 1.00 98.44 86 LYS A CA 1
ATOM 629 C C . LYS A 1 86 ? -11.466 -13.746 -1.359 1.00 98.44 86 LYS A C 1
ATOM 631 O O . LYS A 1 86 ? -11.537 -14.775 -0.691 1.00 98.44 86 LYS A O 1
ATOM 636 N N . ALA A 1 87 ? -10.715 -12.706 -1.004 1.00 98.31 87 ALA A N 1
ATOM 637 C CA . ALA A 1 87 ? -10.028 -12.599 0.282 1.00 98.31 87 ALA A CA 1
ATOM 638 C C . ALA A 1 87 ? -10.970 -12.221 1.451 1.00 98.31 87 ALA A C 1
ATOM 640 O O . ALA A 1 87 ? -10.531 -12.141 2.593 1.00 98.31 87 ALA A O 1
ATOM 641 N N . GLY A 1 88 ? -12.269 -12.029 1.191 1.00 98.50 88 GLY A N 1
ATOM 642 C CA . GLY A 1 88 ? -13.296 -11.730 2.193 1.00 98.50 88 GLY A CA 1
ATOM 643 C C . GLY A 1 88 ? -13.561 -10.240 2.410 1.00 98.50 88 GLY A C 1
ATOM 644 O O . GLY A 1 88 ? -14.338 -9.887 3.294 1.00 98.50 88 GLY A O 1
ATOM 645 N N . TRP A 1 89 ? -12.942 -9.364 1.621 1.00 98.88 89 TRP A N 1
ATOM 646 C CA . TRP A 1 89 ? -12.981 -7.918 1.810 1.00 98.88 89 TRP A CA 1
ATOM 647 C C . TRP A 1 89 ? -13.877 -7.241 0.781 1.00 98.88 89 TRP A C 1
ATOM 649 O O . TRP A 1 89 ? -13.748 -7.487 -0.412 1.00 98.88 89 TRP A O 1
ATOM 659 N N . THR A 1 90 ? -14.758 -6.353 1.235 1.00 98.69 90 THR A N 1
ATOM 660 C CA . THR A 1 90 ? -15.667 -5.575 0.377 1.00 98.69 90 THR A CA 1
ATOM 661 C C . THR A 1 90 ? -15.482 -4.079 0.638 1.00 98.69 90 THR A C 1
ATOM 663 O O . THR A 1 90 ? -15.474 -3.694 1.809 1.00 98.69 90 THR A O 1
ATOM 666 N N . PRO A 1 91 ? -15.355 -3.218 -0.390 1.00 98.75 91 PRO A N 1
ATOM 667 C CA . PRO A 1 91 ? -15.259 -1.770 -0.195 1.00 98.75 91 PRO A CA 1
ATOM 668 C C . PRO A 1 91 ? -16.454 -1.195 0.581 1.00 98.75 91 PRO A C 1
ATOM 670 O O . PRO A 1 91 ? -17.613 -1.489 0.280 1.00 98.75 91 PRO A O 1
ATOM 673 N N . ILE A 1 92 ? -16.180 -0.346 1.571 1.00 98.75 92 ILE A N 1
ATOM 674 C CA . ILE A 1 92 ? -17.192 0.375 2.347 1.00 98.75 92 ILE A CA 1
ATOM 675 C C . ILE A 1 92 ? -17.405 1.745 1.704 1.00 98.75 92 ILE A C 1
ATOM 677 O O . ILE A 1 92 ? -16.477 2.538 1.565 1.00 98.75 92 ILE A O 1
ATOM 681 N N . SER A 1 93 ? -18.649 2.052 1.337 1.00 98.62 93 SER A N 1
ATOM 682 C CA . SER A 1 93 ? -18.963 3.312 0.660 1.00 98.62 93 SER A CA 1
ATOM 683 C C . SER A 1 93 ? -18.810 4.537 1.572 1.00 98.62 93 SER A C 1
ATOM 685 O O . SER A 1 93 ? -19.077 4.469 2.775 1.00 98.62 93 SER A O 1
ATOM 687 N N . ALA A 1 94 ? -18.516 5.702 0.984 1.00 98.50 94 ALA A N 1
ATOM 688 C CA . ALA A 1 94 ? -18.528 6.980 1.703 1.00 98.50 94 ALA A CA 1
ATOM 689 C C . ALA A 1 94 ? -19.857 7.235 2.431 1.00 98.50 94 ALA A C 1
ATOM 691 O O . ALA A 1 94 ? -19.861 7.689 3.571 1.00 98.50 94 ALA A O 1
ATOM 692 N N . SER A 1 95 ? -20.988 6.875 1.810 1.00 98.25 95 SER A N 1
ATOM 693 C CA . SER A 1 95 ? -22.310 7.030 2.427 1.00 98.25 95 SER A CA 1
ATOM 694 C C . SER A 1 95 ? -22.486 6.169 3.682 1.00 98.25 95 SER A C 1
ATOM 696 O O . SER A 1 95 ? -23.066 6.629 4.662 1.00 98.25 95 SER A O 1
ATOM 698 N N . THR A 1 96 ? -21.925 4.956 3.684 1.00 98.44 96 THR A N 1
ATOM 699 C CA . THR A 1 96 ? -21.931 4.039 4.832 1.00 98.44 96 THR A CA 1
ATOM 700 C C . THR A 1 96 ? -21.089 4.584 5.984 1.00 98.44 96 THR A C 1
ATOM 702 O O . THR A 1 96 ? -21.488 4.468 7.141 1.00 98.44 96 THR A O 1
ATOM 705 N N . LEU A 1 97 ? -19.958 5.222 5.672 1.00 98.56 97 LEU A N 1
ATOM 706 C CA . LEU A 1 97 ? -19.102 5.887 6.659 1.00 98.56 97 LEU A CA 1
ATOM 707 C C . LEU A 1 97 ? -19.651 7.247 7.120 1.00 98.56 97 LEU A C 1
ATOM 709 O O . LEU A 1 97 ? -19.161 7.797 8.101 1.00 98.56 97 LEU A O 1
ATOM 713 N N . GLY A 1 98 ? -20.639 7.811 6.418 1.00 98.19 98 GLY A N 1
ATOM 714 C CA . GLY A 1 98 ? -21.062 9.199 6.614 1.00 98.19 98 GLY A CA 1
ATOM 715 C C . GLY A 1 98 ? -20.008 10.226 6.174 1.00 98.19 98 GLY A C 1
ATOM 716 O O . GLY A 1 98 ? -20.037 11.364 6.638 1.00 98.19 98 GLY A O 1
ATOM 717 N N . TYR A 1 99 ? -19.086 9.837 5.289 1.00 98.56 99 TYR A N 1
ATOM 718 C CA . TYR A 1 99 ? -17.972 10.662 4.831 1.00 98.56 99 TYR A CA 1
ATOM 719 C C . TYR A 1 99 ? -18.404 11.633 3.724 1.00 98.56 99 TYR A C 1
ATOM 721 O O . TYR A 1 99 ? -18.983 11.230 2.715 1.00 98.56 99 TYR A O 1
ATOM 729 N N . GLY A 1 100 ? -18.092 12.920 3.900 1.00 97.44 100 GLY A N 1
ATOM 730 C CA . GLY A 1 100 ? -18.449 13.991 2.958 1.00 97.44 100 GLY A CA 1
ATOM 731 C C . GLY A 1 100 ? -17.346 14.408 1.978 1.00 97.44 100 GLY A C 1
ATOM 732 O O . GLY A 1 100 ? -17.539 15.372 1.239 1.00 97.44 100 GLY A O 1
ATOM 733 N N . GLY A 1 101 ? -16.178 13.758 2.010 1.00 97.31 101 GLY A N 1
ATOM 734 C CA . GLY A 1 101 ? -15.048 14.089 1.139 1.00 97.31 101 GLY A CA 1
ATOM 735 C C . GLY A 1 101 ? -15.130 13.456 -0.253 1.00 97.31 101 GLY A C 1
ATOM 736 O O . GLY A 1 101 ? -16.160 12.925 -0.669 1.00 97.31 101 GLY A O 1
ATOM 737 N N . LYS A 1 102 ? -14.025 13.539 -1.001 1.00 97.81 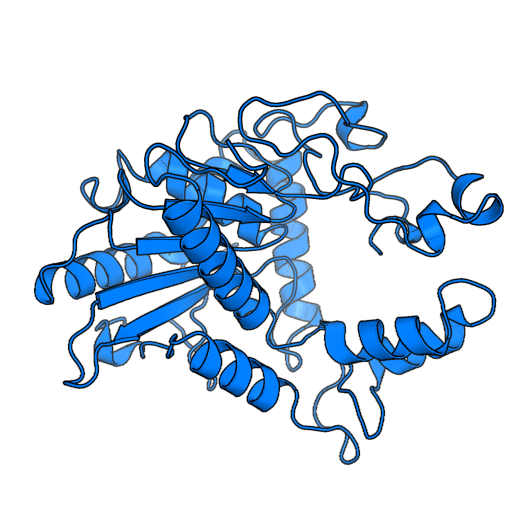102 LYS A N 1
ATOM 738 C CA . LYS A 1 102 ? -13.955 13.083 -2.394 1.00 97.81 102 LYS A CA 1
ATOM 739 C C . LYS A 1 102 ? -13.786 11.562 -2.468 1.00 97.81 102 LYS A C 1
ATOM 741 O O . LYS A 1 102 ? -12.858 11.015 -1.877 1.00 97.81 102 LYS A O 1
ATOM 746 N N . VAL A 1 103 ? -14.630 10.933 -3.283 1.00 97.62 103 VAL A N 1
ATOM 747 C CA . VAL A 1 103 ? -14.489 9.547 -3.749 1.00 97.62 103 VAL A CA 1
ATOM 748 C C . VAL A 1 103 ? -14.651 9.478 -5.265 1.00 97.62 103 VAL A C 1
ATOM 750 O O . VAL A 1 103 ? -15.331 10.333 -5.843 1.00 97.62 103 VAL A O 1
ATOM 753 N N . ASP A 1 104 ? -14.026 8.503 -5.922 1.00 96.25 104 ASP A N 1
ATOM 754 C CA . ASP A 1 104 ? -14.275 8.224 -7.342 1.00 96.25 104 ASP A CA 1
ATOM 755 C C . ASP A 1 104 ? -15.382 7.171 -7.549 1.00 96.25 104 ASP A C 1
ATOM 757 O O . ASP A 1 104 ? -16.059 6.743 -6.613 1.00 96.25 104 ASP A O 1
ATOM 761 N N . ALA A 1 105 ? -15.588 6.763 -8.804 1.00 94.50 105 ALA A N 1
ATOM 762 C CA . ALA A 1 105 ? -16.599 5.775 -9.173 1.00 94.50 105 ALA A CA 1
ATOM 763 C C . ALA A 1 105 ? -16.288 4.346 -8.685 1.00 94.50 105 ALA A C 1
ATOM 765 O O . ALA A 1 105 ? -17.200 3.520 -8.643 1.00 94.50 105 ALA A O 1
ATOM 766 N N . ARG A 1 106 ? -15.032 4.054 -8.323 1.00 94.75 106 ARG A N 1
ATOM 767 C CA . ARG A 1 106 ? -14.600 2.771 -7.747 1.00 94.75 106 ARG A CA 1
ATOM 768 C C . ARG A 1 106 ? -14.821 2.736 -6.230 1.00 94.75 106 ARG A C 1
ATOM 770 O O . ARG A 1 106 ? -14.789 1.667 -5.631 1.00 94.75 106 ARG A O 1
ATOM 777 N N . GLY A 1 107 ? -15.098 3.894 -5.625 1.00 96.81 107 GLY A N 1
ATOM 778 C CA . GLY A 1 107 ? -15.235 4.060 -4.181 1.00 96.81 107 GLY A CA 1
ATOM 779 C C . GLY A 1 107 ? -13.922 4.418 -3.486 1.00 96.81 107 GLY A C 1
ATOM 780 O O . GLY A 1 107 ? -13.914 4.510 -2.260 1.00 96.81 107 GLY A O 1
ATOM 781 N N . THR A 1 108 ? -12.846 4.665 -4.241 1.00 98.50 108 THR A N 1
ATOM 782 C CA . THR A 1 108 ? -11.541 5.059 -3.703 1.00 98.50 108 THR A CA 1
ATOM 783 C C . THR A 1 108 ? -11.632 6.451 -3.089 1.00 98.50 108 THR A C 1
ATOM 785 O O . THR A 1 108 ? -12.155 7.381 -3.711 1.00 98.50 108 THR A O 1
ATOM 788 N N . PHE A 1 109 ? -11.105 6.618 -1.877 1.00 98.69 109 PHE A N 1
ATOM 789 C CA . PHE A 1 109 ? -11.079 7.897 -1.170 1.00 98.69 109 PHE A CA 1
ATOM 790 C C . PHE A 1 109 ? -9.814 8.686 -1.510 1.00 98.69 109 PHE A C 1
ATOM 792 O O . PHE A 1 109 ? -8.740 8.107 -1.657 1.00 98.69 109 PHE A O 1
ATOM 799 N N . PHE A 1 110 ? -9.932 10.013 -1.591 1.00 98.25 110 PHE A N 1
ATOM 800 C CA . PHE A 1 110 ? -8.827 10.910 -1.949 1.00 98.25 110 PHE A CA 1
ATOM 801 C C . PHE A 1 110 ? -8.405 11.803 -0.784 1.00 98.25 110 PHE A C 1
ATOM 803 O O . PHE A 1 110 ? -9.212 12.125 0.089 1.00 98.25 110 PHE A O 1
ATOM 810 N N . GLY A 1 111 ? -7.148 12.249 -0.810 1.00 97.38 111 GLY A N 1
ATOM 811 C CA . GLY A 1 111 ? -6.602 13.116 0.225 1.00 97.38 111 GLY A CA 1
ATOM 812 C C . GLY A 1 111 ? -7.329 14.461 0.367 1.00 97.38 111 GLY A C 1
ATOM 813 O O . GLY A 1 111 ? -7.803 15.068 -0.595 1.00 97.38 111 GLY A O 1
ATOM 814 N N . GLU A 1 112 ? -7.399 14.934 1.607 1.00 97.88 112 GLU A N 1
ATOM 815 C CA . GLU A 1 112 ? -8.309 15.988 2.068 1.00 97.88 112 GLU A CA 1
ATOM 816 C C . GLU A 1 112 ? -7.722 17.399 1.977 1.00 97.88 112 GLU A C 1
ATOM 818 O O . GLU A 1 112 ? -8.459 18.380 1.858 1.00 97.88 112 GLU A O 1
ATOM 823 N N . LYS A 1 113 ? -6.394 17.523 2.065 1.00 95.56 113 LYS A N 1
ATOM 824 C CA . LYS A 1 113 ? -5.695 18.812 2.122 1.00 95.56 113 LYS A CA 1
ATOM 825 C C . LYS A 1 113 ? -4.917 19.103 0.847 1.00 95.56 113 LYS A C 1
ATOM 827 O O . LYS A 1 113 ? -4.433 18.205 0.160 1.00 95.56 113 LYS A O 1
ATOM 832 N N . ALA A 1 114 ? -4.735 20.394 0.572 1.00 90.75 114 ALA A N 1
ATOM 833 C CA . ALA A 1 114 ? -3.845 20.852 -0.489 1.00 90.75 114 ALA A CA 1
ATOM 834 C C . ALA A 1 114 ? -2.434 20.269 -0.295 1.00 90.75 114 ALA A C 1
ATOM 836 O O . ALA A 1 114 ? -1.895 20.301 0.810 1.00 90.75 114 ALA A O 1
ATOM 837 N N . GLY A 1 115 ? -1.858 19.734 -1.373 1.00 87.38 115 GLY A N 1
ATOM 838 C CA . GLY A 1 115 ? -0.585 19.008 -1.337 1.00 87.38 115 GLY A CA 1
ATOM 839 C C . GLY A 1 115 ? -0.708 17.500 -1.089 1.00 87.38 115 GLY A C 1
ATOM 840 O O . GLY A 1 115 ? 0.299 16.816 -1.194 1.00 87.38 115 GLY A O 1
ATOM 841 N N . TYR A 1 116 ? -1.914 16.986 -0.815 1.00 91.88 116 TYR A N 1
ATOM 842 C CA . TYR A 1 116 ? -2.172 15.555 -0.589 1.00 91.88 116 TYR A CA 1
ATOM 843 C C . TYR A 1 116 ? -3.332 15.013 -1.438 1.00 91.88 116 TYR A C 1
ATOM 845 O O . TYR A 1 116 ? -3.721 13.865 -1.286 1.00 91.88 116 TYR A O 1
ATOM 853 N N . THR A 1 117 ? -3.915 15.812 -2.334 1.00 92.19 117 THR A N 1
ATOM 854 C CA . THR A 1 117 ?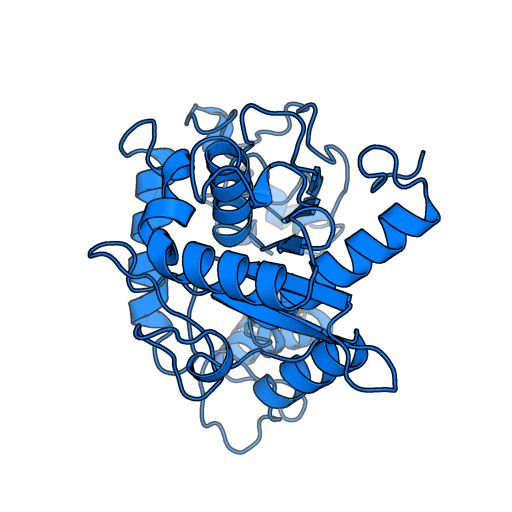 -5.168 15.474 -3.039 1.00 92.19 117 THR A CA 1
ATOM 855 C C . THR A 1 117 ? -5.063 14.314 -4.036 1.00 92.19 117 THR A C 1
ATOM 857 O O . THR A 1 117 ? -6.095 13.860 -4.529 1.00 92.19 117 THR A O 1
ATOM 860 N N . THR A 1 118 ? -3.846 13.875 -4.369 1.00 92.19 118 THR A N 1
ATOM 861 C CA . THR A 1 118 ? -3.575 12.691 -5.207 1.00 92.19 118 THR A CA 1
ATOM 862 C C . THR A 1 118 ? -3.464 11.411 -4.384 1.00 92.19 118 THR A C 1
ATOM 864 O O . THR A 1 118 ? -3.664 10.328 -4.932 1.00 92.19 118 THR A O 1
ATOM 867 N N . ALA A 1 119 ? -3.237 11.532 -3.068 1.00 95.19 119 ALA A N 1
ATOM 868 C CA . ALA A 1 119 ? -3.176 10.401 -2.157 1.00 95.19 119 ALA A CA 1
ATOM 869 C C . ALA A 1 119 ? -4.498 9.633 -2.196 1.00 95.19 119 ALA A C 1
ATOM 871 O O . ALA A 1 119 ? -5.573 10.238 -2.145 1.00 95.19 119 ALA A O 1
ATOM 872 N N . GLN A 1 120 ? -4.408 8.306 -2.243 1.00 98.56 120 GLN A N 1
ATOM 873 C CA . GLN A 1 120 ? -5.562 7.413 -2.312 1.00 98.56 120 GLN A CA 1
ATOM 874 C C . GLN A 1 120 ? -5.547 6.387 -1.182 1.00 98.56 120 GLN A C 1
ATOM 876 O O . GLN A 1 120 ? -4.488 5.917 -0.750 1.00 98.56 120 GLN A O 1
ATOM 881 N N . VAL A 1 121 ? -6.739 6.023 -0.718 1.00 98.81 121 VAL A N 1
ATOM 882 C CA . VAL A 1 121 ? -6.933 4.975 0.283 1.00 98.81 121 VAL A CA 1
ATOM 883 C C . VAL A 1 121 ? -8.221 4.204 0.021 1.00 98.81 121 VAL A C 1
ATOM 885 O O . VAL A 1 121 ? -9.257 4.780 -0.316 1.00 98.81 121 VAL A O 1
ATOM 888 N N . GLU A 1 122 ? -8.148 2.893 0.212 1.00 98.88 122 GLU A N 1
ATOM 889 C CA . GLU A 1 122 ? -9.289 1.986 0.212 1.00 98.88 122 GLU A CA 1
ATOM 890 C C . GLU A 1 122 ? -9.728 1.706 1.651 1.00 98.88 122 GLU A C 1
ATOM 892 O O . GLU A 1 122 ? -8.894 1.438 2.519 1.00 98.88 122 GLU A O 1
ATOM 897 N N . VAL A 1 123 ? -11.037 1.731 1.904 1.00 98.88 123 VAL A N 1
ATOM 898 C CA . VAL A 1 123 ? -11.625 1.307 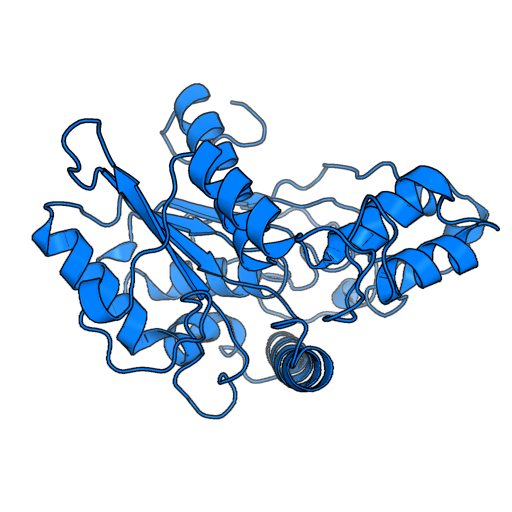3.183 1.00 98.88 123 VAL A CA 1
ATOM 899 C C . VAL A 1 123 ? -12.529 0.115 2.913 1.00 98.88 123 VAL A C 1
ATOM 901 O O . VAL A 1 123 ? -13.481 0.219 2.143 1.00 98.88 123 VAL A O 1
ATOM 904 N N . LEU A 1 124 ? -12.235 -1.021 3.539 1.00 98.94 124 LEU A N 1
ATOM 905 C CA . LEU A 1 124 ? -12.900 -2.296 3.290 1.00 98.94 124 LEU A CA 1
ATOM 906 C C . LEU A 1 124 ? -13.461 -2.888 4.580 1.00 98.94 124 LEU A C 1
ATOM 908 O O . LEU A 1 124 ? -12.942 -2.648 5.667 1.00 98.94 124 LEU A O 1
ATOM 912 N N . GLY A 1 125 ? -14.510 -3.692 4.453 1.00 98.81 125 GLY A N 1
ATOM 913 C CA . GLY A 1 125 ? -15.097 -4.471 5.534 1.00 98.81 125 GLY A CA 1
ATOM 914 C C . GLY A 1 125 ? -15.025 -5.962 5.237 1.00 98.81 125 GLY A C 1
ATOM 915 O O . GLY A 1 125 ? -15.221 -6.380 4.092 1.00 98.81 125 GLY A O 1
ATOM 916 N N . LYS A 1 126 ? -14.777 -6.758 6.275 1.00 98.75 126 LYS A N 1
ATOM 917 C CA . LYS A 1 126 ? -14.960 -8.213 6.268 1.00 98.75 126 LYS A CA 1
ATOM 918 C C . LYS A 1 126 ? -16.173 -8.560 7.123 1.00 98.75 126 LYS A C 1
ATOM 920 O O . LYS A 1 126 ? -16.338 -8.001 8.208 1.00 98.75 126 LYS A O 1
ATOM 925 N N . TYR A 1 127 ? -17.015 -9.469 6.642 1.00 98.50 127 TYR A N 1
ATOM 926 C CA . TYR A 1 127 ? -18.323 -9.758 7.236 1.00 98.50 127 TYR A CA 1
ATOM 927 C C . TYR A 1 127 ? -18.505 -11.256 7.498 1.00 98.50 127 TYR A C 1
ATOM 929 O O . TYR A 1 127 ? -17.923 -12.084 6.794 1.00 98.50 127 TYR A O 1
ATOM 937 N N . ASP A 1 128 ? -19.313 -11.613 8.498 1.00 96.94 128 ASP A N 1
ATOM 938 C CA . ASP A 1 128 ? -19.779 -12.993 8.670 1.00 96.94 128 ASP A CA 1
ATOM 939 C C . ASP A 1 128 ? -20.945 -13.336 7.722 1.00 96.94 128 ASP A C 1
ATOM 941 O O . ASP A 1 128 ? -21.397 -12.517 6.919 1.00 96.94 128 ASP A O 1
ATOM 945 N N . GLY A 1 129 ? -21.436 -14.577 7.810 1.00 95.12 129 GLY A N 1
ATOM 946 C CA . GLY A 1 129 ? -22.547 -15.061 6.986 1.00 95.12 129 GLY A CA 1
ATOM 947 C C . GLY A 1 129 ? -23.886 -14.354 7.230 1.00 95.12 129 GLY A C 1
ATOM 948 O O . GLY A 1 129 ? -24.759 -14.433 6.369 1.00 95.12 129 GLY A O 1
ATOM 949 N N . ASP A 1 130 ? -24.034 -13.643 8.352 1.00 95.69 130 ASP A N 1
ATOM 950 C CA . ASP A 1 130 ? -25.229 -12.869 8.702 1.00 95.69 130 ASP A CA 1
ATOM 951 C C . ASP A 1 130 ? -25.082 -11.379 8.326 1.00 95.69 130 ASP A C 1
ATOM 953 O O . ASP A 1 130 ? -25.986 -10.575 8.563 1.00 95.69 130 ASP A O 1
ATOM 957 N N . GLY A 1 131 ? -23.950 -10.995 7.721 1.00 95.56 131 GLY A N 1
ATOM 958 C CA . GLY A 1 131 ? -23.657 -9.624 7.306 1.00 95.56 131 GLY A CA 1
ATOM 959 C C . GLY A 1 131 ? -23.159 -8.722 8.436 1.00 95.56 131 GLY A C 1
ATOM 960 O O . GLY A 1 131 ? -23.122 -7.501 8.271 1.00 95.56 131 GLY A O 1
ATOM 961 N N . LYS A 1 132 ? -22.761 -9.276 9.586 1.00 98.06 132 LYS A N 1
ATOM 962 C CA . LYS A 1 132 ? -22.148 -8.498 10.666 1.00 98.06 132 LYS A CA 1
ATOM 963 C C . LYS A 1 132 ? -20.701 -8.169 10.309 1.00 98.06 132 LYS A C 1
ATOM 965 O O . LYS A 1 132 ? -19.928 -9.055 9.956 1.00 98.06 132 LYS A O 1
ATOM 970 N N . LEU A 1 133 ? -20.325 -6.900 10.461 1.00 98.69 133 LEU A N 1
ATOM 971 C CA . LEU A 1 133 ? -18.945 -6.449 10.292 1.00 98.69 133 LEU A CA 1
ATOM 972 C C . LEU A 1 133 ? -18.039 -7.077 11.367 1.00 98.69 133 LEU A C 1
ATOM 974 O O . LEU A 1 133 ? -18.304 -6.945 12.564 1.00 98.69 133 LEU A O 1
ATOM 978 N N . LEU A 1 134 ? -16.982 -7.753 10.924 1.00 98.62 134 LEU A N 1
ATOM 979 C CA . LEU A 1 134 ? -15.986 -8.411 11.771 1.00 98.62 134 LEU A CA 1
ATOM 980 C C . LEU A 1 134 ? -14.673 -7.634 11.838 1.00 98.62 134 LEU A C 1
ATOM 982 O O . LEU A 1 134 ? -14.032 -7.621 12.883 1.00 98.62 134 LEU A O 1
ATOM 986 N N . GLU A 1 135 ? -14.270 -7.023 10.725 1.00 98.75 135 GLU A N 1
ATOM 987 C CA . GLU A 1 135 ? -12.953 -6.407 10.572 1.00 98.75 135 GLU A CA 1
ATOM 988 C C . GLU A 1 135 ? -13.015 -5.249 9.573 1.00 98.75 135 GLU A C 1
ATOM 990 O O . GLU A 1 135 ? -13.829 -5.270 8.642 1.00 98.75 135 GLU A O 1
ATOM 995 N N . ILE A 1 136 ? -12.139 -4.258 9.746 1.00 98.94 136 ILE A N 1
ATOM 996 C CA . ILE A 1 136 ? -11.940 -3.162 8.790 1.00 98.94 136 ILE A CA 1
ATOM 997 C C . ILE A 1 136 ? -10.524 -3.213 8.222 1.00 98.94 136 ILE A C 1
ATOM 999 O O . ILE A 1 136 ? -9.548 -3.337 8.958 1.00 98.94 136 ILE A O 1
ATOM 1003 N N . GLY A 1 137 ? -10.422 -3.069 6.907 1.00 98.94 137 GLY A N 1
ATOM 1004 C CA . GLY A 1 137 ? -9.176 -2.967 6.165 1.00 98.94 137 GLY A CA 1
ATOM 1005 C C . GLY A 1 137 ? -8.978 -1.537 5.683 1.00 98.94 137 GLY A C 1
ATOM 1006 O O . GLY A 1 137 ? -9.902 -0.939 5.136 1.00 98.94 137 GLY A O 1
ATOM 1007 N N . ILE A 1 138 ? -7.785 -0.985 5.878 1.00 98.94 138 ILE A N 1
ATOM 1008 C CA . ILE A 1 138 ? -7.383 0.328 5.367 1.00 98.94 138 ILE A CA 1
ATOM 1009 C C . ILE A 1 138 ? -6.160 0.113 4.477 1.00 98.94 138 ILE A C 1
ATOM 1011 O O . ILE A 1 138 ? -5.097 -0.258 4.973 1.00 98.94 138 ILE A O 1
ATOM 1015 N N . GLY A 1 139 ? -6.324 0.312 3.171 1.00 98.75 139 GLY A N 1
ATOM 1016 C CA . GLY A 1 139 ? -5.289 0.093 2.162 1.00 98.75 139 GLY A CA 1
ATOM 1017 C C . GLY A 1 139 ? -4.811 1.397 1.548 1.00 98.75 139 GLY A C 1
ATOM 1018 O O . GLY A 1 139 ? -5.468 1.925 0.654 1.00 98.75 139 GLY A O 1
ATOM 1019 N N . PHE A 1 140 ? -3.668 1.915 1.992 1.00 98.75 140 PHE A N 1
ATOM 1020 C CA . PHE A 1 140 ? -3.056 3.090 1.374 1.00 98.75 140 PHE A CA 1
ATOM 1021 C C . PHE A 1 140 ? -2.391 2.716 0.050 1.00 98.75 140 PHE A C 1
ATOM 1023 O O . PHE A 1 140 ? -1.652 1.730 -0.044 1.00 98.75 140 PHE A O 1
ATOM 1030 N N . ARG A 1 141 ? -2.635 3.523 -0.980 1.00 97.25 141 ARG A N 1
ATOM 1031 C CA . ARG A 1 141 ? -1.995 3.366 -2.284 1.00 97.25 141 ARG A CA 1
ATOM 1032 C C . ARG A 1 141 ? -0.638 4.071 -2.292 1.00 97.25 141 ARG A C 1
ATOM 1034 O O . ARG A 1 141 ? -0.508 5.159 -1.735 1.00 97.25 141 ARG A O 1
ATOM 1041 N N . GLY A 1 142 ? 0.367 3.457 -2.914 1.00 84.00 142 GLY A N 1
ATOM 1042 C CA . GLY A 1 142 ? 1.633 4.134 -3.200 1.00 84.00 142 GLY A CA 1
ATOM 1043 C C . GLY A 1 142 ? 1.593 4.968 -4.483 1.00 84.00 142 GLY A C 1
ATOM 1044 O O . GLY A 1 142 ? 0.564 5.045 -5.149 1.00 84.00 142 GLY A O 1
ATOM 1045 N N . THR A 1 143 ? 2.735 5.552 -4.848 1.00 77.12 143 THR A N 1
ATOM 1046 C CA . THR A 1 143 ? 2.898 6.507 -5.957 1.00 77.12 143 THR A CA 1
ATOM 1047 C C . THR A 1 143 ? 2.275 5.999 -7.257 1.00 77.12 143 THR A C 1
ATOM 1049 O O . THR A 1 143 ? 2.783 5.051 -7.853 1.00 77.12 143 THR A O 1
ATOM 1052 N N . SER A 1 144 ? 1.133 6.569 -7.652 1.00 77.69 144 SER A N 1
ATOM 1053 C CA . SER A 1 144 ? 0.386 6.373 -8.908 1.00 77.69 144 SER A CA 1
ATOM 1054 C C . SER A 1 144 ? -1.054 6.890 -8.731 1.00 77.69 144 SER A C 1
ATOM 1056 O O . SER A 1 144 ? -1.442 7.421 -7.699 1.00 77.69 144 SER A O 1
ATOM 1058 N N . GLY A 1 145 ? -1.929 6.651 -9.703 1.00 74.81 145 GLY A N 1
ATOM 1059 C CA . GLY A 1 145 ? -3.357 6.855 -9.492 1.00 74.81 145 GLY A CA 1
ATOM 1060 C C . GLY A 1 145 ? -4.219 6.055 -10.450 1.00 74.81 145 GLY A C 1
ATOM 1061 O O . GLY A 1 145 ? -3.707 5.153 -11.128 1.00 74.81 145 GLY A O 1
ATOM 1062 N N . PRO A 1 146 ? -5.522 6.370 -10.514 1.00 76.31 146 PRO A N 1
ATOM 1063 C CA . PRO A 1 146 ? -6.422 5.849 -11.528 1.00 76.31 146 PRO A CA 1
ATOM 1064 C C . PRO A 1 146 ? -5.788 5.940 -12.916 1.00 76.31 146 PRO A C 1
ATOM 1066 O O . PRO A 1 146 ? -5.152 6.942 -13.250 1.00 76.31 146 PRO A O 1
ATOM 1069 N N . ARG A 1 147 ? -5.979 4.917 -13.755 1.00 83.94 147 ARG A N 1
ATOM 1070 C CA . ARG A 1 147 ? -5.436 4.894 -15.127 1.00 83.94 147 ARG A CA 1
ATOM 1071 C C . ARG A 1 147 ? -5.829 6.142 -15.927 1.00 83.94 147 ARG A C 1
ATOM 1073 O O . ARG A 1 147 ? -5.070 6.604 -16.774 1.00 83.94 147 ARG A O 1
ATOM 1080 N N . GLU A 1 148 ? -6.994 6.711 -15.633 1.00 82.06 148 GLU A N 1
ATOM 1081 C CA . GLU A 1 148 ? -7.546 7.901 -16.283 1.00 82.06 148 GLU A CA 1
ATOM 1082 C C . GLU A 1 148 ? -6.784 9.196 -15.945 1.00 82.06 148 GLU A C 1
ATOM 1084 O O . GLU A 1 148 ? -6.775 10.127 -16.750 1.00 82.06 148 GLU A O 1
ATOM 1089 N N . THR A 1 149 ? -6.132 9.258 -14.781 1.00 77.12 149 THR A N 1
ATOM 1090 C CA . THR A 1 149 ? -5.407 10.435 -14.262 1.00 77.12 149 THR A CA 1
ATOM 1091 C C . THR A 1 149 ? -3.962 10.119 -13.866 1.00 77.12 149 THR A C 1
ATOM 1093 O O . THR A 1 149 ? -3.287 10.936 -13.239 1.00 77.12 149 THR A O 1
ATOM 1096 N N . LEU A 1 150 ? -3.445 8.963 -14.298 1.00 79.31 150 LEU A N 1
ATOM 1097 C CA . LEU A 1 150 ? -2.181 8.387 -13.842 1.00 79.31 150 LEU A CA 1
ATOM 1098 C C . LEU A 1 150 ? -1.010 9.369 -13.886 1.00 79.31 150 LEU A C 1
ATOM 1100 O O . LEU A 1 150 ? -0.255 9.456 -12.923 1.00 79.31 150 LEU A O 1
ATOM 1104 N N . ILE A 1 151 ? -0.847 10.111 -14.986 1.00 76.44 151 ILE A N 1
ATOM 1105 C CA . ILE A 1 151 ? 0.287 11.031 -15.151 1.00 76.44 151 ILE A CA 1
ATOM 1106 C C . ILE A 1 151 ? 0.211 12.175 -14.135 1.00 76.44 151 ILE A C 1
ATOM 1108 O O . ILE A 1 151 ? 1.212 12.484 -13.493 1.00 76.44 151 ILE A O 1
ATOM 1112 N N . SER A 1 152 ? -0.956 12.809 -13.979 1.00 64.06 152 SER A N 1
ATOM 1113 C CA . SER A 1 152 ? -1.105 13.927 -13.043 1.00 64.06 152 SER A CA 1
ATOM 1114 C C . SER A 1 152 ? -0.982 13.478 -11.592 1.00 64.06 152 SER A C 1
ATOM 1116 O O . SER A 1 152 ? -0.351 14.177 -10.801 1.00 64.06 152 SER A O 1
ATOM 1118 N N . ASP A 1 153 ? -1.523 12.307 -11.258 1.00 68.75 153 ASP A N 1
ATOM 1119 C CA . ASP A 1 153 ? -1.492 11.792 -9.888 1.00 68.75 153 ASP A CA 1
ATOM 1120 C C . ASP A 1 153 ? -0.083 11.333 -9.503 1.00 68.75 153 ASP A C 1
ATOM 1122 O O . ASP A 1 153 ? 0.425 11.731 -8.457 1.00 68.75 153 ASP A O 1
ATOM 1126 N N . SER A 1 154 ? 0.620 10.647 -10.412 1.00 77.31 154 SER A N 1
ATOM 1127 C CA . SER A 1 154 ? 2.016 10.233 -10.196 1.00 77.31 154 SER A CA 1
ATOM 1128 C C . SER A 1 154 ? 2.957 11.422 -9.971 1.00 77.31 154 SER A C 1
ATOM 1130 O O . SER A 1 154 ? 3.916 11.310 -9.215 1.00 77.31 154 SER A O 1
ATOM 1132 N N . ILE A 1 155 ? 2.700 12.579 -10.600 1.00 73.38 155 ILE A N 1
ATOM 1133 C CA . ILE A 1 155 ? 3.482 13.802 -10.352 1.00 73.38 155 ILE A CA 1
ATOM 1134 C C . ILE A 1 155 ? 3.236 14.327 -8.931 1.00 73.38 155 ILE A C 1
ATOM 1136 O O . ILE A 1 155 ? 4.186 14.733 -8.264 1.00 73.38 155 ILE A O 1
ATOM 1140 N N . GLY A 1 156 ? 1.984 14.330 -8.462 1.00 66.19 156 GLY A N 1
ATOM 1141 C CA . GLY A 1 156 ? 1.653 14.743 -7.094 1.00 66.19 156 GLY A CA 1
ATOM 1142 C C . GLY A 1 156 ? 2.276 13.828 -6.039 1.00 66.19 156 GLY A C 1
ATOM 1143 O O . GLY A 1 156 ? 2.821 14.302 -5.039 1.00 66.19 156 GLY A O 1
ATOM 1144 N N . ASP A 1 157 ? 2.287 12.527 -6.302 1.00 74.19 157 ASP A N 1
ATOM 1145 C CA . ASP A 1 157 ? 2.881 11.547 -5.400 1.00 74.19 157 ASP A CA 1
ATOM 1146 C C . ASP A 1 157 ? 4.411 11.623 -5.400 1.00 74.19 157 ASP A C 1
ATOM 1148 O O . ASP A 1 157 ? 5.012 11.617 -4.331 1.00 74.19 157 ASP A O 1
ATOM 1152 N N . LEU A 1 158 ? 5.049 11.852 -6.555 1.00 76.62 158 LEU A N 1
ATOM 1153 C CA . LEU A 1 158 ? 6.496 12.089 -6.631 1.00 76.62 158 LEU A CA 1
ATOM 1154 C C . LEU A 1 158 ? 6.923 13.319 -5.811 1.00 76.62 158 LEU A C 1
ATOM 1156 O O . LEU A 1 158 ? 7.995 13.331 -5.204 1.00 76.62 158 LEU A O 1
ATOM 1160 N N . VAL A 1 159 ? 6.094 14.369 -5.771 1.00 74.38 159 VAL A N 1
ATOM 1161 C CA . VAL A 1 159 ? 6.337 15.520 -4.886 1.00 74.38 159 VAL A CA 1
ATOM 1162 C C . VAL A 1 159 ? 6.280 15.086 -3.422 1.00 74.38 159 VAL A C 1
ATOM 1164 O O . VAL A 1 159 ? 7.123 15.516 -2.635 1.00 74.38 159 VAL A O 1
ATOM 1167 N N . SER A 1 160 ? 5.336 14.218 -3.058 1.00 69.50 160 SER A N 1
ATOM 1168 C CA . SER A 1 160 ? 5.242 13.663 -1.704 1.00 69.50 160 SER A CA 1
ATOM 1169 C C . SER A 1 160 ? 6.459 12.805 -1.351 1.00 69.50 160 SER A C 1
ATOM 1171 O O . SER A 1 160 ? 7.014 12.970 -0.266 1.00 69.50 160 SER A O 1
ATOM 1173 N N . ASP A 1 161 ? 6.941 11.974 -2.276 1.00 78.00 161 ASP A N 1
ATOM 1174 C CA . ASP A 1 161 ? 8.150 11.157 -2.108 1.00 78.00 161 ASP A CA 1
ATOM 1175 C C . ASP A 1 161 ? 9.388 12.033 -1.859 1.00 78.00 161 ASP A C 1
ATOM 1177 O O . ASP A 1 161 ? 10.159 11.813 -0.918 1.00 78.00 161 ASP A O 1
ATOM 1181 N N . LEU A 1 162 ? 9.548 13.102 -2.647 1.00 76.12 162 LEU A N 1
ATOM 1182 C CA . LEU A 1 162 ? 10.629 14.073 -2.464 1.00 76.12 162 LEU A CA 1
ATOM 1183 C C . LEU A 1 162 ? 10.516 14.823 -1.133 1.00 76.12 162 LEU A C 1
ATOM 1185 O O . LEU A 1 162 ? 11.531 15.053 -0.475 1.00 76.12 162 LEU A O 1
ATOM 1189 N N . LEU A 1 163 ? 9.308 15.205 -0.712 1.00 77.62 163 LEU A N 1
ATOM 1190 C CA . LEU A 1 163 ? 9.082 15.878 0.569 1.00 77.62 163 LEU A CA 1
ATOM 1191 C C . LEU A 1 163 ? 9.275 14.942 1.768 1.00 77.62 163 LEU A C 1
ATOM 1193 O O . LEU A 1 163 ? 9.720 15.399 2.818 1.00 77.62 163 LEU A O 1
ATOM 1197 N N . ALA A 1 164 ? 9.004 13.647 1.626 1.00 74.69 164 ALA A N 1
ATOM 1198 C CA . ALA A 1 164 ? 9.299 12.660 2.656 1.00 74.69 164 ALA A CA 1
ATOM 1199 C C . ALA A 1 164 ? 10.806 12.500 2.883 1.00 74.69 164 ALA A C 1
ATOM 1201 O O . ALA A 1 164 ? 11.237 12.394 4.028 1.00 74.69 164 ALA A O 1
ATOM 1202 N N . ALA A 1 165 ? 11.602 12.527 1.811 1.00 76.19 165 ALA A N 1
ATOM 1203 C CA . ALA A 1 165 ? 13.052 12.393 1.898 1.00 76.19 165 ALA A CA 1
ATOM 1204 C C . ALA A 1 165 ? 13.766 13.708 2.268 1.00 76.19 165 ALA A C 1
ATOM 1206 O O . ALA A 1 165 ? 14.699 13.712 3.069 1.00 76.19 165 ALA A O 1
ATOM 1207 N N . LEU A 1 166 ? 13.358 14.828 1.665 1.00 80.12 166 LEU A N 1
ATOM 1208 C CA . LEU A 1 166 ? 14.100 16.098 1.688 1.00 80.12 166 LEU A CA 1
ATOM 1209 C C . LEU A 1 166 ? 13.298 17.273 2.263 1.00 80.12 166 LEU A C 1
ATOM 1211 O O . LEU A 1 166 ? 13.835 18.373 2.417 1.00 80.12 166 LEU A O 1
ATOM 1215 N N . GLY A 1 167 ? 12.011 17.071 2.536 1.00 78.00 167 GLY A N 1
ATOM 1216 C CA . GLY A 1 167 ? 11.121 18.088 3.079 1.00 78.00 167 GLY A CA 1
ATOM 1217 C C . GLY A 1 167 ? 11.226 18.231 4.602 1.00 78.00 167 GLY A C 1
ATOM 1218 O O . GLY A 1 167 ? 12.232 17.872 5.221 1.00 78.00 167 GLY A O 1
ATOM 1219 N N . PRO A 1 168 ? 10.202 18.820 5.245 1.00 83.75 168 PRO A N 1
ATOM 1220 C CA . PRO A 1 168 ? 10.177 18.990 6.694 1.00 83.75 168 PRO A CA 1
ATOM 1221 C C . PRO A 1 168 ? 10.332 17.655 7.434 1.00 83.75 168 PRO A C 1
ATOM 1223 O O . PRO A 1 168 ? 9.736 16.658 7.038 1.00 83.75 168 PRO A O 1
ATOM 1226 N N . LYS A 1 169 ? 11.054 17.658 8.565 1.00 80.12 169 LYS A N 1
ATOM 1227 C CA . LYS A 1 169 ? 11.377 16.441 9.341 1.00 80.12 169 LYS A CA 1
ATOM 1228 C C . LYS A 1 169 ? 10.171 15.554 9.673 1.00 80.12 169 LYS A C 1
ATOM 1230 O O . LYS A 1 169 ? 10.310 14.339 9.706 1.00 80.12 169 LYS A O 1
ATOM 1235 N N . ASP A 1 170 ? 9.005 16.156 9.903 1.00 90.00 170 ASP A N 1
ATOM 1236 C CA . ASP A 1 170 ? 7.781 15.435 10.264 1.00 90.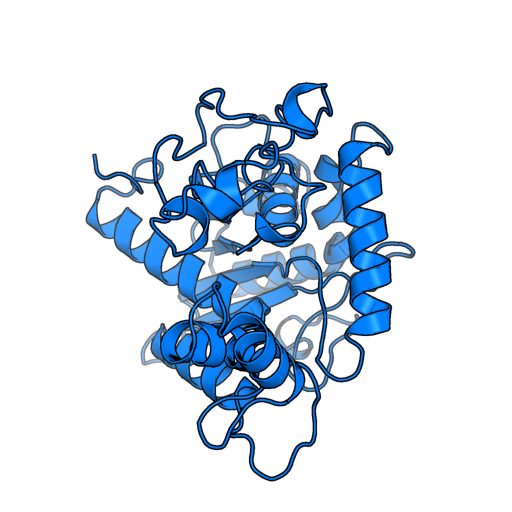00 170 ASP A CA 1
ATOM 1237 C C . ASP A 1 170 ? 6.817 15.229 9.078 1.00 90.00 170 ASP A C 1
ATOM 1239 O O . ASP A 1 170 ? 5.659 14.877 9.300 1.00 90.00 170 ASP A O 1
ATOM 1243 N N . TYR A 1 171 ? 7.238 15.459 7.825 1.00 92.75 171 TYR A N 1
ATOM 1244 C CA . TYR A 1 171 ? 6.367 15.270 6.656 1.00 92.75 171 TYR A CA 1
ATOM 1245 C C . TYR A 1 171 ? 5.877 13.821 6.566 1.00 92.75 171 TYR A C 1
ATOM 1247 O O . TYR A 1 171 ? 4.674 13.577 6.641 1.00 92.75 171 TYR A O 1
ATOM 1255 N N . ALA A 1 172 ? 6.808 12.859 6.512 1.00 93.81 172 ALA A N 1
ATOM 1256 C CA . ALA A 1 172 ? 6.476 11.438 6.435 1.00 93.81 172 ALA A CA 1
ATOM 1257 C C . ALA A 1 172 ? 5.619 10.988 7.626 1.00 93.81 172 ALA A C 1
ATOM 1259 O O . ALA A 1 172 ? 4.618 10.305 7.452 1.00 93.81 172 ALA A O 1
ATOM 1260 N N . LYS A 1 173 ? 5.955 11.449 8.836 1.00 96.25 173 LYS A N 1
ATOM 1261 C CA . LYS A 1 173 ? 5.204 11.151 10.059 1.00 96.25 173 LYS A CA 1
ATOM 1262 C C . LYS A 1 173 ? 3.759 11.650 10.011 1.00 96.25 173 LYS A C 1
ATOM 1264 O O . LYS A 1 173 ? 2.862 10.960 10.485 1.00 96.25 173 LYS A O 1
ATOM 1269 N N . ASN A 1 174 ? 3.516 12.840 9.465 1.00 96.88 174 ASN A N 1
ATOM 1270 C CA . ASN A 1 174 ? 2.191 13.461 9.464 1.00 96.88 174 ASN A CA 1
ATOM 1271 C C . ASN A 1 174 ? 1.334 13.101 8.241 1.00 96.88 174 ASN A C 1
ATOM 1273 O O . ASN A 1 174 ? 0.143 13.413 8.251 1.00 96.88 174 ASN A O 1
ATOM 1277 N N . TYR A 1 175 ? 1.906 12.444 7.228 1.00 97.81 175 TYR A N 1
ATOM 1278 C CA . TYR A 1 175 ? 1.279 12.186 5.930 1.00 97.81 175 TYR A CA 1
ATOM 1279 C C . TYR A 1 175 ? -0.160 11.655 6.029 1.00 97.81 175 TYR A C 1
ATOM 1281 O O . TYR A 1 175 ? -1.081 12.292 5.525 1.00 97.81 175 TYR A O 1
ATOM 1289 N N . ALA A 1 176 ? -0.398 10.555 6.751 1.00 98.12 176 ALA A N 1
ATOM 1290 C CA . ALA A 1 176 ? -1.730 9.953 6.864 1.00 98.12 176 ALA A CA 1
ATOM 1291 C C . ALA A 1 176 ? -2.741 10.869 7.580 1.00 98.12 176 ALA A C 1
ATOM 1293 O O . ALA A 1 176 ? -3.922 10.894 7.239 1.00 98.12 176 ALA A O 1
ATOM 1294 N N . GLY A 1 177 ? -2.285 11.650 8.563 1.00 97.88 177 GLY A N 1
ATOM 1295 C CA . GLY A 1 177 ? -3.132 12.600 9.286 1.00 97.88 177 GLY A CA 1
ATOM 1296 C C . GLY A 1 177 ? -3.486 13.843 8.470 1.00 97.88 177 GLY A C 1
ATOM 1297 O O . GLY A 1 177 ? -4.570 14.397 8.645 1.00 97.88 177 GLY A O 1
ATOM 1298 N N . GLU A 1 178 ? -2.585 14.284 7.593 1.00 97.69 178 GLU A N 1
ATOM 1299 C CA . GLU A 1 178 ? -2.821 15.402 6.679 1.00 97.69 178 GLU A CA 1
ATOM 1300 C C . GLU A 1 178 ? -3.679 14.985 5.480 1.00 97.69 178 GLU A C 1
ATOM 1302 O O . GLU A 1 178 ? -4.575 15.735 5.092 1.00 97.69 178 GLU A O 1
ATOM 1307 N N . ALA A 1 179 ? -3.448 13.788 4.937 1.00 97.75 179 ALA A N 1
ATOM 1308 C CA . ALA A 1 179 ? -4.184 13.263 3.797 1.00 97.75 179 ALA A CA 1
ATOM 1309 C C . ALA A 1 179 ? -5.585 12.756 4.176 1.00 97.75 179 ALA A C 1
ATOM 1311 O O . ALA A 1 179 ? -6.532 13.055 3.463 1.00 97.75 179 ALA A O 1
ATOM 1312 N N . PHE A 1 180 ? -5.756 12.038 5.290 1.00 98.81 180 PHE A N 1
ATOM 1313 C CA . PHE A 1 180 ? -6.990 11.278 5.567 1.00 98.81 180 PHE A CA 1
ATOM 1314 C C . PHE A 1 180 ? -7.524 11.476 6.991 1.00 98.81 180 PHE A C 1
ATOM 1316 O O . PHE A 1 180 ? -8.171 10.599 7.565 1.00 98.81 180 PHE A O 1
ATOM 1323 N N . GLY A 1 181 ? -7.218 12.615 7.615 1.00 98.56 181 GLY A N 1
ATOM 1324 C CA . GLY A 1 181 ? -7.533 12.864 9.020 1.00 98.56 181 GLY A CA 1
ATOM 1325 C C . GLY A 1 181 ? -9.026 12.761 9.351 1.00 98.56 181 GLY A C 1
ATOM 1326 O O . GLY A 1 181 ? -9.374 12.164 10.376 1.00 98.56 181 GLY A O 1
ATOM 1327 N N . THR A 1 182 ? -9.893 13.321 8.502 1.00 98.69 182 THR A N 1
ATOM 1328 C CA . THR A 1 182 ? -11.357 13.274 8.654 1.00 98.69 182 THR A CA 1
ATOM 1329 C C . THR A 1 182 ? -11.889 11.882 8.354 1.00 98.69 182 THR A C 1
ATOM 1331 O O . THR A 1 182 ? -12.607 11.326 9.180 1.00 98.69 182 THR A O 1
ATOM 1334 N N . LEU A 1 183 ? -11.467 11.274 7.246 1.00 98.88 183 LEU A N 1
ATOM 1335 C CA . LEU A 1 183 ? -11.863 9.922 6.864 1.00 98.88 183 LEU A CA 1
ATOM 1336 C C . LEU A 1 183 ? -11.565 8.916 7.979 1.00 98.88 183 LEU A C 1
ATOM 1338 O O . LEU A 1 183 ? -12.443 8.169 8.395 1.00 98.88 183 LEU A O 1
ATOM 1342 N N . LEU A 1 184 ? -10.349 8.934 8.527 1.00 98.88 184 LEU A N 1
ATOM 1343 C CA . LEU A 1 184 ? -9.947 8.022 9.598 1.00 98.88 184 LEU A CA 1
ATOM 1344 C C . LEU A 1 184 ? -10.735 8.255 10.895 1.00 98.88 184 LEU A C 1
ATOM 1346 O O . LEU A 1 184 ? -10.927 7.322 11.676 1.00 98.88 184 LEU A O 1
ATOM 1350 N N . LYS A 1 185 ? -11.242 9.468 11.137 1.00 98.81 185 LYS A N 1
ATOM 1351 C CA . LYS A 1 185 ? -12.173 9.721 12.244 1.00 98.81 185 LYS A CA 1
ATOM 1352 C C . LYS A 1 185 ? -13.533 9.063 11.983 1.00 98.81 185 LYS A C 1
ATOM 1354 O O . LYS A 1 185 ? -14.079 8.450 12.899 1.00 98.81 185 LYS A O 1
ATOM 1359 N N . ASP A 1 186 ? -14.051 9.167 10.765 1.00 98.88 186 ASP A N 1
ATOM 1360 C CA . ASP A 1 186 ? -15.354 8.610 10.388 1.00 98.88 186 ASP A CA 1
ATOM 1361 C C . ASP A 1 186 ? -15.319 7.073 10.361 1.00 98.88 186 ASP A C 1
ATOM 1363 O O . ASP A 1 186 ? -16.220 6.423 10.894 1.00 98.88 186 ASP A O 1
ATOM 1367 N N . VAL A 1 187 ? -14.219 6.478 9.888 1.00 98.88 187 VAL A N 1
ATOM 1368 C CA . VAL A 1 187 ? -13.969 5.027 9.972 1.00 98.88 187 VAL A CA 1
ATOM 1369 C C . VAL A 1 187 ? -13.943 4.544 11.425 1.00 98.88 187 VAL A C 1
ATOM 1371 O O . VAL A 1 187 ? -14.578 3.541 11.741 1.00 98.88 187 VAL A O 1
ATOM 1374 N N . ALA A 1 188 ? -13.288 5.271 12.337 1.00 98.88 188 ALA A N 1
ATOM 1375 C CA . ALA A 1 188 ? -13.264 4.908 13.757 1.00 98.88 188 ALA A CA 1
ATOM 1376 C C . ALA A 1 188 ? -14.665 4.983 14.393 1.00 98.88 188 ALA A C 1
ATOM 1378 O O . ALA A 1 188 ? -15.034 4.126 15.198 1.00 98.88 188 ALA A O 1
ATOM 1379 N N . ALA A 1 189 ? -15.465 5.987 14.019 1.00 98.81 189 ALA A N 1
ATOM 1380 C CA . ALA A 1 189 ? -16.847 6.111 14.476 1.00 98.81 189 ALA A CA 1
ATOM 1381 C C . ALA A 1 189 ? -17.730 4.966 13.948 1.00 98.81 189 ALA A C 1
ATOM 1383 O O . ALA A 1 189 ? -18.511 4.393 14.710 1.00 98.81 189 ALA A O 1
ATOM 1384 N N . TYR A 1 190 ? -17.571 4.600 12.674 1.00 98.81 190 TYR A N 1
ATOM 1385 C CA . TYR A 1 190 ? -18.268 3.478 12.049 1.00 98.81 190 TYR A CA 1
ATOM 1386 C C . TYR A 1 190 ? -17.879 2.128 12.672 1.00 98.81 190 TYR A C 1
ATOM 1388 O O . TYR A 1 190 ? -18.747 1.318 12.990 1.00 98.81 190 TYR A O 1
ATOM 1396 N N . ALA A 1 191 ? -16.591 1.902 12.927 1.00 98.81 191 ALA A N 1
ATOM 1397 C CA . ALA A 1 191 ? -16.107 0.714 13.627 1.00 98.81 191 ALA A CA 1
ATOM 1398 C C . ALA A 1 191 ? -16.722 0.606 15.032 1.00 98.81 191 ALA A C 1
ATOM 1400 O O . ALA A 1 191 ? -17.286 -0.426 15.404 1.00 98.81 191 ALA A O 1
ATOM 1401 N N . GLY A 1 192 ? -16.686 1.708 15.790 1.00 98.62 192 GLY A N 1
ATOM 1402 C CA . GLY A 1 192 ? -17.245 1.775 17.137 1.00 98.62 192 GLY A CA 1
ATOM 1403 C C . GLY A 1 192 ? -18.755 1.527 17.180 1.00 98.62 192 GLY A C 1
ATOM 1404 O O . GLY A 1 192 ? -19.232 0.862 18.100 1.00 98.62 192 GLY A O 1
ATOM 1405 N N . SER A 1 193 ? -19.515 1.986 16.178 1.00 98.50 193 SER A N 1
ATOM 1406 C CA . SER A 1 193 ? -20.960 1.715 16.095 1.00 98.50 193 SER A CA 1
ATOM 1407 C C . SER A 1 193 ? -21.288 0.243 15.809 1.00 98.50 193 SER A C 1
ATOM 1409 O O . SER A 1 193 ? -22.381 -0.207 16.147 1.00 98.50 193 SER A O 1
ATOM 1411 N N . HIS A 1 194 ? -20.326 -0.521 15.282 1.00 98.62 194 HIS A N 1
ATOM 1412 C CA . HIS A 1 194 ? -20.409 -1.973 15.081 1.00 98.62 194 HIS A CA 1
ATOM 1413 C C . HIS A 1 194 ? -19.791 -2.781 16.234 1.00 98.62 194 HIS A C 1
ATOM 1415 O O . HIS A 1 194 ? -19.716 -4.008 16.167 1.00 98.62 194 HIS A O 1
ATOM 1421 N N . GLY A 1 195 ? -19.368 -2.114 17.313 1.00 98.50 195 GLY A N 1
ATOM 1422 C CA . GLY A 1 195 ? -18.749 -2.758 18.472 1.00 98.50 195 GLY A CA 1
ATOM 1423 C C . GLY A 1 195 ? -17.312 -3.232 18.236 1.00 98.50 195 GLY A C 1
ATOM 1424 O O . GLY A 1 195 ? -16.802 -4.005 19.047 1.00 98.50 195 GLY A O 1
ATOM 1425 N N . LEU A 1 196 ? -16.669 -2.777 17.157 1.00 98.81 196 LEU A N 1
ATOM 1426 C CA . LEU A 1 196 ? -15.263 -3.044 16.869 1.00 98.81 196 LEU A CA 1
ATOM 1427 C C . LEU A 1 196 ? -14.356 -2.044 17.592 1.00 98.81 196 LEU A C 1
ATOM 1429 O O . LEU A 1 196 ? -14.738 -0.902 17.869 1.00 98.81 196 LEU A O 1
ATOM 1433 N N . THR A 1 197 ? -13.127 -2.462 17.880 1.00 98.75 197 THR A N 1
ATOM 1434 C CA . THR A 1 197 ? -12.065 -1.585 18.390 1.00 98.75 197 THR A CA 1
ATOM 1435 C C . THR A 1 197 ? -10.871 -1.574 17.440 1.00 98.75 197 THR A C 1
ATOM 1437 O O . THR A 1 197 ? -10.864 -2.267 16.427 1.00 98.75 197 THR A O 1
ATOM 1440 N N . GLY A 1 198 ? -9.830 -0.795 17.757 1.00 98.44 198 GLY A N 1
ATOM 1441 C CA . GLY A 1 198 ? -8.632 -0.716 16.919 1.00 98.44 198 GLY A CA 1
ATOM 1442 C C . GLY A 1 198 ? -8.009 -2.070 16.581 1.00 98.44 198 GLY A C 1
ATOM 1443 O O . GLY A 1 198 ? -7.489 -2.217 15.483 1.00 98.44 198 GLY A O 1
ATOM 1444 N N . LYS A 1 199 ? -8.103 -3.067 17.471 1.00 98.56 199 LYS A N 1
ATOM 1445 C CA . LYS A 1 199 ? -7.555 -4.421 17.258 1.00 98.56 199 LYS A CA 1
ATOM 1446 C C . LYS A 1 199 ? -8.201 -5.169 16.080 1.00 98.56 199 LYS A C 1
ATOM 1448 O O . LYS A 1 199 ? -7.595 -6.098 15.561 1.00 98.56 199 LYS A O 1
ATOM 1453 N N . ASP A 1 200 ? -9.412 -4.764 15.699 1.00 98.81 200 ASP A N 1
ATOM 1454 C CA . ASP A 1 200 ? -10.210 -5.338 14.612 1.00 98.81 200 ASP A CA 1
ATOM 1455 C C . ASP A 1 200 ? -9.978 -4.558 13.295 1.00 98.81 200 ASP A C 1
ATOM 1457 O O . ASP A 1 200 ? -10.799 -4.588 12.378 1.00 98.81 200 ASP A O 1
ATOM 1461 N N . VAL A 1 201 ? -8.876 -3.798 13.220 1.00 98.94 201 VAL A N 1
ATOM 1462 C CA . VAL A 1 201 ? -8.470 -3.015 12.049 1.00 98.94 201 VAL A CA 1
ATOM 1463 C C . VAL A 1 201 ? -7.107 -3.485 11.549 1.00 98.94 201 VAL A C 1
ATOM 1465 O O . VAL A 1 201 ? -6.135 -3.541 12.313 1.00 98.94 201 VAL A O 1
ATOM 1468 N N . VAL A 1 202 ? -7.031 -3.750 10.247 1.00 98.94 202 VAL A N 1
ATOM 1469 C CA . VAL A 1 202 ? -5.800 -4.024 9.501 1.00 98.94 202 VAL A CA 1
ATOM 1470 C C . VAL A 1 202 ? -5.473 -2.816 8.640 1.00 98.94 202 VAL A C 1
ATOM 1472 O O . VAL A 1 202 ? -6.296 -2.356 7.853 1.00 98.94 202 VAL A O 1
ATOM 1475 N N . VAL A 1 203 ? -4.260 -2.298 8.789 1.00 98.94 203 VAL A N 1
ATOM 1476 C CA . VAL A 1 203 ? -3.747 -1.149 8.046 1.00 98.94 203 VAL A CA 1
ATOM 1477 C C . VAL A 1 203 ? -2.565 -1.615 7.211 1.00 98.94 203 VAL A C 1
ATOM 1479 O O . VAL A 1 203 ? -1.589 -2.147 7.748 1.00 98.94 203 VAL A O 1
ATOM 1482 N N . SER A 1 204 ? -2.655 -1.419 5.899 1.00 98.94 204 SER A N 1
ATOM 1483 C CA . SER A 1 204 ? -1.630 -1.852 4.959 1.00 98.94 204 SER A CA 1
ATOM 1484 C C . SER A 1 204 ? -1.477 -0.909 3.767 1.00 98.94 204 SER A C 1
ATOM 1486 O O . SER A 1 204 ? -2.181 0.094 3.646 1.00 98.94 204 SER A O 1
ATOM 1488 N N . GLY A 1 205 ? -0.490 -1.192 2.926 1.00 98.69 205 GLY A N 1
ATOM 1489 C CA . GLY A 1 205 ? -0.099 -0.368 1.792 1.00 98.69 205 GLY A CA 1
ATOM 1490 C C . GLY A 1 205 ? 1.327 -0.667 1.344 1.00 98.69 205 GLY A C 1
ATOM 1491 O O . GLY A 1 205 ? 2.132 -1.199 2.111 1.00 98.69 205 GLY A O 1
ATOM 1492 N N . HIS A 1 206 ? 1.633 -0.305 0.099 1.00 98.62 206 HIS A N 1
ATOM 1493 C CA . HIS A 1 206 ? 2.930 -0.544 -0.535 1.00 98.62 206 HIS A CA 1
ATOM 1494 C C . HIS A 1 206 ? 3.593 0.767 -0.989 1.00 98.62 206 HIS A C 1
ATOM 1496 O O . HIS A 1 206 ? 2.894 1.705 -1.376 1.00 98.62 206 HIS A O 1
ATOM 1502 N N . SER A 1 207 ? 4.929 0.845 -0.943 1.00 97.00 207 SER A N 1
ATOM 1503 C CA . SER A 1 207 ? 5.718 2.022 -1.349 1.00 97.00 207 SER A CA 1
ATOM 1504 C C . SER A 1 207 ? 5.337 3.274 -0.532 1.00 97.00 207 SER A C 1
ATOM 1506 O O . SER A 1 207 ? 5.359 3.217 0.700 1.00 97.00 207 SER A O 1
ATOM 1508 N N . LEU A 1 208 ? 4.927 4.388 -1.155 1.00 95.44 208 LEU A N 1
ATOM 1509 C CA . LEU A 1 208 ? 4.372 5.557 -0.448 1.00 95.44 208 LEU A CA 1
ATOM 1510 C C . LEU A 1 208 ? 3.160 5.190 0.439 1.00 95.44 208 LEU A C 1
ATOM 1512 O O . LEU A 1 208 ? 2.970 5.768 1.510 1.00 95.44 208 LEU A O 1
ATOM 1516 N N . GLY A 1 209 ? 2.395 4.156 0.076 1.00 98.38 209 GLY A N 1
ATOM 1517 C CA . GLY A 1 209 ? 1.354 3.589 0.931 1.00 98.38 209 GLY A CA 1
ATOM 1518 C C . GLY A 1 209 ? 1.929 2.935 2.191 1.00 98.38 209 GLY A C 1
ATOM 1519 O O . GLY A 1 209 ? 1.379 3.100 3.274 1.00 98.38 209 GLY A O 1
ATOM 1520 N N . GLY A 1 210 ? 3.085 2.272 2.092 1.00 98.56 210 GLY A N 1
ATOM 1521 C CA . GLY A 1 210 ? 3.830 1.747 3.242 1.00 98.56 210 GLY A CA 1
ATOM 1522 C C . GLY A 1 210 ? 4.349 2.858 4.168 1.00 98.56 210 GLY A C 1
ATOM 1523 O O . GLY A 1 210 ? 4.281 2.727 5.395 1.00 98.56 210 GLY A O 1
ATOM 1524 N N . LEU A 1 211 ? 4.762 4.000 3.605 1.00 98.50 211 LEU A N 1
ATOM 1525 C CA . LEU A 1 211 ? 5.048 5.207 4.389 1.00 98.50 211 LEU A CA 1
ATOM 1526 C C . LEU A 1 211 ? 3.793 5.688 5.127 1.00 98.50 211 LEU A C 1
ATOM 1528 O O . LEU A 1 211 ? 3.868 5.995 6.317 1.00 98.50 211 LEU A O 1
ATOM 1532 N N . ALA A 1 212 ? 2.632 5.714 4.466 1.00 98.69 212 ALA A N 1
ATOM 1533 C CA . ALA A 1 212 ? 1.367 6.100 5.090 1.00 98.69 212 ALA A CA 1
ATOM 1534 C C . ALA A 1 212 ? 0.945 5.142 6.225 1.00 98.69 212 ALA A C 1
ATOM 1536 O O . ALA A 1 212 ? 0.438 5.606 7.248 1.00 98.69 212 ALA A O 1
ATOM 1537 N N . VAL A 1 213 ? 1.228 3.836 6.115 1.00 98.88 213 VAL A N 1
ATOM 1538 C CA . VAL A 1 213 ? 1.043 2.863 7.213 1.00 98.88 213 VAL A CA 1
ATOM 1539 C C . VAL A 1 213 ? 1.891 3.252 8.428 1.00 98.88 213 VAL A C 1
ATOM 1541 O O . VAL A 1 213 ? 1.365 3.355 9.540 1.00 98.88 213 VAL A O 1
ATOM 1544 N N . ASN A 1 214 ? 3.186 3.522 8.227 1.00 98.81 214 ASN A N 1
ATOM 1545 C CA . ASN A 1 214 ? 4.091 3.950 9.300 1.00 98.81 214 ASN A CA 1
ATOM 1546 C C . ASN A 1 214 ? 3.665 5.302 9.904 1.00 98.81 214 ASN A C 1
ATOM 1548 O O . ASN A 1 214 ? 3.653 5.458 11.126 1.00 98.81 214 ASN A O 1
ATOM 1552 N N . SER A 1 215 ? 3.227 6.248 9.067 1.00 98.69 215 SER A N 1
ATOM 1553 C CA . SER A 1 215 ? 2.655 7.532 9.488 1.00 98.69 215 SER A CA 1
ATOM 1554 C C . SER A 1 215 ? 1.429 7.349 10.383 1.00 98.69 215 SER A C 1
ATOM 1556 O O . SER A 1 215 ? 1.342 7.937 11.463 1.00 98.69 215 SER A O 1
ATOM 1558 N N . MET A 1 216 ? 0.478 6.509 9.969 1.00 98.75 216 MET A N 1
ATOM 1559 C CA . MET A 1 216 ? -0.726 6.243 10.748 1.00 98.75 216 MET A CA 1
ATOM 1560 C C . MET A 1 216 ? -0.380 5.599 12.095 1.00 98.75 216 MET A C 1
ATOM 1562 O O . MET A 1 216 ? -0.945 6.000 13.114 1.00 98.75 216 MET A O 1
ATOM 1566 N N . ALA A 1 217 ? 0.590 4.681 12.128 1.00 98.75 217 ALA A N 1
ATOM 1567 C CA . ALA A 1 217 ? 1.074 4.067 13.360 1.00 98.75 217 ALA A CA 1
ATOM 1568 C C . ALA A 1 217 ? 1.698 5.092 14.328 1.00 98.75 217 ALA A C 1
ATOM 1570 O O . ALA A 1 217 ? 1.346 5.089 15.512 1.00 98.75 217 ALA A O 1
ATOM 1571 N N . ASP A 1 218 ? 2.543 6.009 13.844 1.00 98.25 218 ASP A N 1
ATOM 1572 C CA . ASP A 1 218 ? 3.134 7.091 14.653 1.00 98.25 218 ASP A CA 1
ATOM 1573 C C . ASP A 1 218 ? 2.071 8.043 15.232 1.00 98.25 218 ASP A C 1
ATOM 1575 O O . ASP A 1 218 ? 2.200 8.552 16.351 1.00 98.25 218 ASP A O 1
ATOM 1579 N N . LEU A 1 219 ? 1.001 8.294 14.476 1.00 98.44 219 LEU A N 1
ATOM 1580 C CA . LEU A 1 219 ? -0.095 9.182 14.868 1.00 98.44 219 LEU A CA 1
ATOM 1581 C C . LEU A 1 219 ? -1.138 8.500 15.767 1.00 98.44 219 LEU A C 1
ATOM 1583 O O . LEU A 1 219 ? -1.840 9.185 16.518 1.00 98.44 219 LEU A O 1
ATOM 1587 N N . SER A 1 220 ? -1.225 7.170 15.718 1.00 98.50 220 SER A N 1
ATOM 1588 C CA . SER A 1 220 ? -2.318 6.358 16.268 1.00 98.50 220 SER A CA 1
ATOM 1589 C C . SER A 1 220 ? -2.619 6.578 17.752 1.00 98.50 220 SER A C 1
ATOM 1591 O O . SER A 1 220 ? -3.773 6.469 18.158 1.00 98.50 220 SER A O 1
ATOM 1593 N N . GLY A 1 221 ? -1.610 6.906 18.566 1.00 97.62 221 GLY A N 1
ATOM 1594 C CA . GLY A 1 221 ? -1.776 7.138 20.004 1.00 97.62 221 GLY A CA 1
ATOM 1595 C C . GLY A 1 221 ? -2.338 8.517 20.362 1.00 97.62 221 GLY A C 1
ATOM 1596 O O . GLY A 1 221 ? -2.970 8.663 21.404 1.00 97.62 221 GLY A O 1
ATOM 1597 N N . ASN A 1 222 ? -2.127 9.520 19.504 1.00 96.94 222 ASN A N 1
ATOM 1598 C CA . ASN A 1 222 ? -2.428 10.929 19.796 1.00 96.94 222 ASN A CA 1
ATOM 1599 C C . ASN A 1 222 ? -3.509 11.525 18.879 1.00 96.94 222 ASN A C 1
ATOM 1601 O O . ASN A 1 222 ? -4.030 12.608 19.150 1.00 96.94 222 ASN A O 1
ATOM 1605 N N . LYS A 1 223 ? -3.834 10.849 17.776 1.00 98.25 223 LYS A N 1
ATOM 1606 C CA . LYS A 1 223 ? -4.918 11.200 16.853 1.00 98.25 223 LYS A CA 1
ATOM 1607 C C . LYS A 1 223 ? -6.082 10.224 17.022 1.00 98.25 223 LYS A C 1
ATOM 1609 O O . LYS A 1 223 ? -5.941 9.170 17.636 1.00 98.25 223 LYS A O 1
ATOM 1614 N N . TRP A 1 224 ? -7.253 10.610 16.515 1.00 98.56 224 TRP A N 1
ATOM 1615 C CA . TRP A 1 224 ? -8.471 9.780 16.517 1.00 98.56 224 TRP A CA 1
ATOM 1616 C C . TRP A 1 224 ? -8.815 9.192 17.897 1.00 98.56 224 TRP A C 1
ATOM 1618 O O . TRP A 1 224 ? -9.242 8.047 18.014 1.00 98.56 224 TRP A O 1
ATOM 1628 N N . SER A 1 225 ? -8.573 9.975 18.955 1.00 97.94 225 SER A N 1
ATOM 1629 C CA . SER A 1 225 ? -8.788 9.585 20.358 1.00 97.94 225 SER A CA 1
ATOM 1630 C C . SER A 1 225 ? -8.080 8.286 20.774 1.00 97.94 225 SER A C 1
ATOM 1632 O O . SER A 1 225 ? -8.523 7.613 21.702 1.00 97.94 225 SER A O 1
ATOM 1634 N N . GLY A 1 226 ? -6.994 7.914 20.090 1.00 98.44 226 GLY A N 1
ATOM 1635 C CA . GLY A 1 226 ? -6.264 6.682 20.368 1.00 98.44 226 GLY A CA 1
ATOM 1636 C C . GLY A 1 226 ? -6.930 5.412 19.831 1.00 98.44 226 GLY A C 1
ATOM 1637 O O . GLY A 1 226 ? -6.501 4.326 20.213 1.00 98.44 226 GLY A O 1
ATOM 1638 N N . PHE A 1 227 ? -7.970 5.512 18.986 1.00 98.81 227 PHE A N 1
ATOM 1639 C CA . PHE A 1 227 ? -8.730 4.350 18.502 1.00 98.81 227 PHE A CA 1
ATOM 1640 C C . PHE A 1 227 ? -7.828 3.313 17.821 1.00 98.81 227 PHE A C 1
ATOM 1642 O O . PHE A 1 227 ? -7.922 2.127 18.122 1.00 98.81 227 PHE A O 1
ATOM 1649 N N . TYR A 1 228 ? -6.904 3.769 16.971 1.00 98.81 228 TYR A N 1
ATOM 1650 C CA . TYR A 1 228 ? -6.041 2.905 16.162 1.00 98.81 228 TYR A CA 1
ATOM 1651 C C . TYR A 1 228 ? -4.745 2.460 16.858 1.00 98.81 228 TYR A C 1
ATOM 1653 O O . TYR A 1 228 ? -3.901 1.811 16.240 1.00 98.81 228 TYR A O 1
ATOM 1661 N N . LYS A 1 229 ? -4.524 2.809 18.133 1.00 98.38 229 LYS A N 1
ATOM 1662 C CA . LYS A 1 229 ? -3.250 2.518 18.825 1.00 98.38 229 LYS A CA 1
ATOM 1663 C C . LYS A 1 229 ? -2.916 1.017 18.878 1.00 98.38 229 LYS A C 1
ATOM 1665 O O . LYS A 1 229 ? -1.741 0.653 18.883 1.00 98.38 229 LYS A O 1
ATOM 1670 N N . ASP A 1 230 ? -3.958 0.183 18.901 1.00 98.25 230 ASP A N 1
ATOM 1671 C CA . ASP A 1 230 ? -3.883 -1.276 19.012 1.00 98.25 230 ASP A CA 1
ATOM 1672 C C . ASP A 1 230 ? -4.146 -1.988 17.670 1.00 98.25 230 ASP A C 1
ATOM 1674 O O . ASP A 1 230 ? -4.251 -3.212 17.645 1.00 98.25 230 ASP A O 1
ATOM 1678 N N . SER A 1 231 ? -4.239 -1.246 16.559 1.00 98.88 231 SER A N 1
ATOM 1679 C CA . SER A 1 231 ? -4.440 -1.814 15.220 1.00 98.88 231 SER A CA 1
ATOM 1680 C C . SER A 1 231 ? -3.252 -2.633 14.721 1.00 98.88 231 SER A C 1
ATOM 1682 O O . SER A 1 231 ? -2.144 -2.586 15.276 1.00 98.88 231 SER A O 1
ATOM 1684 N N . ASN A 1 232 ? -3.508 -3.417 13.676 1.00 98.88 232 ASN A N 1
ATOM 1685 C CA . ASN A 1 232 ? -2.524 -4.278 13.038 1.00 98.88 232 ASN A CA 1
ATOM 1686 C C . ASN A 1 232 ? -1.932 -3.551 11.826 1.00 98.88 232 ASN A C 1
ATOM 1688 O O . ASN A 1 232 ? -2.639 -3.301 10.856 1.00 98.88 232 ASN A O 1
ATOM 1692 N N . TYR A 1 233 ? -0.650 -3.193 11.892 1.00 98.88 233 TYR A N 1
ATOM 1693 C CA . TYR A 1 233 ? 0.043 -2.426 10.855 1.00 98.88 233 TYR A CA 1
ATOM 1694 C C . TYR A 1 233 ? 1.065 -3.306 10.139 1.00 98.88 233 TYR A C 1
ATOM 1696 O O . TYR A 1 233 ? 2.051 -3.736 10.745 1.00 98.88 233 TYR A O 1
ATOM 1704 N N . VAL A 1 234 ? 0.842 -3.542 8.848 1.00 98.88 234 VAL A N 1
ATOM 1705 C CA . VAL A 1 234 ? 1.738 -4.314 7.980 1.00 98.88 234 VAL A CA 1
ATOM 1706 C C . VAL A 1 234 ? 2.033 -3.473 6.746 1.00 98.88 234 VAL A C 1
ATOM 1708 O O . VAL A 1 234 ? 1.140 -3.227 5.941 1.00 98.88 234 VAL A O 1
ATOM 1711 N N . ALA A 1 235 ? 3.264 -2.997 6.611 1.00 98.88 235 ALA A N 1
ATOM 1712 C CA . ALA A 1 235 ? 3.679 -2.116 5.524 1.00 98.88 235 ALA A CA 1
ATOM 1713 C C . ALA A 1 235 ? 4.551 -2.880 4.525 1.00 98.88 235 ALA A C 1
ATOM 1715 O O . ALA A 1 235 ? 5.439 -3.622 4.939 1.00 98.88 235 ALA A O 1
ATOM 1716 N N . TYR A 1 236 ? 4.343 -2.662 3.228 1.00 98.88 236 TYR A N 1
ATOM 1717 C CA . TYR A 1 236 ? 5.132 -3.282 2.164 1.00 98.88 236 TYR A CA 1
ATOM 1718 C C . TYR A 1 236 ? 6.030 -2.255 1.471 1.00 98.88 236 TYR A C 1
ATOM 1720 O O . TYR A 1 236 ? 5.588 -1.142 1.190 1.00 98.88 236 TYR A O 1
ATOM 1728 N N . ALA A 1 237 ? 7.287 -2.614 1.194 1.00 98.38 237 ALA A N 1
ATOM 1729 C CA . ALA A 1 237 ? 8.249 -1.771 0.471 1.00 98.38 237 ALA A CA 1
ATOM 1730 C C . ALA A 1 237 ? 8.310 -0.315 0.986 1.00 98.38 237 ALA A C 1
ATOM 1732 O O . ALA A 1 237 ? 8.436 0.637 0.219 1.00 98.38 237 ALA A O 1
ATOM 1733 N N . SER A 1 238 ? 8.145 -0.123 2.300 1.00 98.50 238 SER A N 1
ATOM 1734 C CA . SER A 1 238 ? 8.124 1.216 2.887 1.00 98.50 238 SER A CA 1
ATOM 1735 C C . SER A 1 238 ? 9.528 1.827 2.859 1.00 98.50 238 SER A C 1
ATOM 1737 O O . SER A 1 238 ? 10.478 1.177 3.317 1.00 98.50 238 SER A O 1
ATOM 1739 N N . PRO A 1 239 ? 9.681 3.089 2.418 1.00 97.88 239 PRO A N 1
ATOM 1740 C CA . PRO A 1 239 ? 10.942 3.803 2.563 1.00 97.88 239 PRO A CA 1
ATOM 1741 C C . PRO A 1 239 ? 11.218 4.211 4.012 1.00 97.88 239 PRO A C 1
ATOM 1743 O O . PRO A 1 239 ? 12.369 4.468 4.350 1.00 97.88 239 PRO A O 1
ATOM 1746 N N . THR A 1 240 ? 10.190 4.269 4.868 1.00 98.12 240 THR A N 1
ATOM 1747 C CA . THR A 1 240 ? 10.289 4.721 6.262 1.00 98.12 240 THR A CA 1
ATOM 1748 C C . THR A 1 240 ? 9.971 3.625 7.271 1.00 98.12 240 THR A C 1
ATOM 1750 O O . THR A 1 240 ? 9.286 2.648 6.960 1.00 98.12 240 THR A O 1
ATOM 1753 N N . GLN A 1 241 ? 10.430 3.819 8.507 1.00 98.12 241 GLN A N 1
ATOM 1754 C CA . GLN A 1 241 ? 10.070 3.004 9.663 1.00 98.12 241 GLN A CA 1
ATOM 1755 C C . GLN A 1 241 ? 9.574 3.918 10.792 1.00 98.12 241 GLN A C 1
ATOM 1757 O O . GLN A 1 241 ? 10.248 4.881 11.163 1.00 98.12 241 GLN A O 1
ATOM 1762 N N . SER A 1 242 ? 8.387 3.627 11.332 1.00 95.81 242 SER A N 1
ATOM 1763 C CA . SER A 1 242 ? 7.814 4.349 12.477 1.00 95.81 242 SER A CA 1
ATOM 1764 C C . SER A 1 242 ? 8.709 4.214 13.712 1.00 95.81 242 SER A C 1
ATOM 1766 O O . SER A 1 242 ? 9.388 3.200 13.870 1.00 95.81 242 SER A O 1
ATOM 1768 N N . ALA A 1 243 ? 8.666 5.176 14.634 1.00 88.69 243 ALA A N 1
ATOM 1769 C CA . ALA A 1 243 ? 9.526 5.156 15.824 1.00 88.69 243 ALA A CA 1
ATOM 1770 C C . ALA A 1 243 ? 9.098 4.126 16.895 1.00 88.69 243 ALA A C 1
ATOM 1772 O O . ALA A 1 243 ? 9.783 3.971 17.906 1.00 88.69 243 ALA A O 1
ATOM 1773 N N . GLY A 1 244 ? 7.943 3.477 16.721 1.00 86.44 244 GLY A N 1
ATOM 1774 C CA . GLY A 1 244 ? 7.392 2.498 17.657 1.00 86.44 244 GLY A CA 1
ATOM 1775 C C . GLY A 1 244 ? 7.498 1.045 17.188 1.00 86.44 244 GLY A C 1
ATOM 1776 O O . GLY A 1 244 ? 7.988 0.735 16.112 1.00 86.44 244 GLY A O 1
ATOM 1777 N N . ASP A 1 245 ? 6.931 0.156 17.997 1.00 93.69 245 ASP A N 1
ATOM 1778 C CA . ASP A 1 245 ? 6.915 -1.307 17.853 1.00 93.69 245 ASP A CA 1
ATOM 1779 C C . ASP A 1 245 ? 5.664 -1.853 17.131 1.00 93.69 245 ASP A C 1
ATOM 1781 O O . ASP A 1 245 ? 5.310 -3.027 17.245 1.00 93.69 245 ASP A O 1
ATOM 1785 N N . LYS A 1 246 ? 4.922 -0.983 16.435 1.00 97.94 246 LYS A N 1
ATOM 1786 C CA . LYS A 1 246 ? 3.579 -1.309 15.922 1.00 97.94 246 LYS A CA 1
ATOM 1787 C C . LYS A 1 246 ? 3.584 -1.898 14.527 1.00 97.94 246 LYS A C 1
ATOM 1789 O O . LYS A 1 246 ? 2.608 -2.556 14.179 1.00 97.94 246 LYS A O 1
ATOM 1794 N N . VAL A 1 247 ? 4.610 -1.631 13.730 1.00 98.75 247 VAL A N 1
ATOM 1795 C CA . VAL A 1 247 ? 4.600 -1.914 12.293 1.00 98.75 247 VAL A CA 1
ATOM 1796 C C . VAL A 1 247 ? 5.517 -3.086 11.993 1.00 98.75 247 VAL A C 1
ATOM 1798 O O . VAL A 1 247 ? 6.652 -3.108 12.456 1.00 98.75 247 VAL A O 1
ATOM 1801 N N . LEU A 1 248 ? 5.030 -4.033 11.195 1.00 98.69 248 LEU A N 1
ATOM 1802 C CA . LEU A 1 248 ? 5.875 -4.998 10.500 1.00 98.69 248 LEU A CA 1
ATOM 1803 C C . LEU A 1 248 ? 6.128 -4.475 9.083 1.00 98.69 248 LEU A C 1
ATOM 1805 O O . LEU A 1 248 ? 5.198 -4.383 8.283 1.00 98.69 248 LEU A O 1
ATOM 1809 N N . ASN A 1 249 ? 7.371 -4.096 8.798 1.00 98.81 249 ASN A N 1
ATOM 1810 C CA . ASN A 1 249 ? 7.821 -3.592 7.505 1.00 98.81 249 ASN A CA 1
ATOM 1811 C C . ASN A 1 249 ? 8.386 -4.752 6.673 1.00 98.81 249 ASN A C 1
ATOM 1813 O O . ASN A 1 249 ? 9.444 -5.301 6.971 1.00 98.81 249 ASN A O 1
ATOM 1817 N N . ILE A 1 250 ? 7.676 -5.133 5.620 1.00 98.88 250 ILE A N 1
ATOM 1818 C CA . ILE A 1 250 ? 8.008 -6.271 4.768 1.00 98.88 250 ILE A CA 1
ATOM 1819 C C . ILE A 1 250 ? 8.509 -5.752 3.426 1.00 98.88 250 ILE A C 1
ATOM 1821 O O . ILE A 1 250 ? 7.876 -4.905 2.799 1.00 98.88 250 ILE A O 1
ATOM 1825 N N . GLY A 1 251 ? 9.628 -6.275 2.953 1.00 98.62 251 GLY A N 1
ATOM 1826 C CA . GLY A 1 251 ? 10.185 -5.883 1.666 1.00 98.62 251 GLY A CA 1
ATOM 1827 C C . GLY A 1 251 ? 11.335 -6.779 1.256 1.00 98.62 251 GLY A C 1
ATOM 1828 O O . GLY A 1 251 ? 11.808 -7.603 2.042 1.00 98.62 251 GLY A O 1
ATOM 1829 N N . TYR A 1 252 ? 11.749 -6.623 0.004 1.00 98.81 252 TYR A N 1
ATOM 1830 C CA . TYR A 1 252 ? 12.927 -7.294 -0.520 1.00 98.81 252 TYR A CA 1
ATOM 1831 C C . TYR A 1 252 ? 14.173 -6.445 -0.261 1.00 98.81 252 TYR A C 1
ATOM 1833 O O . TYR A 1 252 ? 14.131 -5.231 -0.418 1.00 98.81 252 TYR A O 1
ATOM 1841 N N . GLU A 1 253 ? 15.298 -7.064 0.094 1.00 98.56 253 GLU A N 1
ATOM 1842 C CA . GLU A 1 253 ? 16.563 -6.347 0.326 1.00 98.56 253 GLU A CA 1
ATOM 1843 C C . GLU A 1 253 ? 17.104 -5.681 -0.945 1.00 98.56 253 GLU A C 1
ATOM 1845 O O . GLU A 1 253 ? 17.838 -4.698 -0.884 1.00 98.56 253 GLU A O 1
ATOM 1850 N N . ASN A 1 254 ? 16.725 -6.218 -2.107 1.00 98.19 254 ASN A N 1
ATOM 1851 C CA . ASN A 1 254 ? 17.084 -5.693 -3.416 1.00 98.19 254 ASN A CA 1
ATOM 1852 C C . ASN A 1 254 ? 16.021 -4.759 -4.016 1.00 98.19 254 ASN A C 1
ATOM 1854 O O . ASN A 1 254 ? 16.171 -4.364 -5.170 1.00 98.19 254 ASN A O 1
ATOM 1858 N N . ASP A 1 255 ? 14.982 -4.398 -3.259 1.00 98.44 255 ASP A N 1
ATOM 1859 C CA . ASP A 1 255 ? 14.083 -3.295 -3.602 1.00 98.44 255 ASP A CA 1
ATOM 1860 C C . ASP A 1 255 ? 14.741 -1.969 -3.169 1.00 98.44 255 ASP A C 1
ATOM 1862 O O . ASP A 1 255 ? 15.008 -1.767 -1.981 1.00 98.44 255 ASP A O 1
ATOM 1866 N N . PRO A 1 256 ? 15.024 -1.040 -4.098 1.00 97.38 256 PRO A N 1
ATOM 1867 C CA . PRO A 1 256 ? 15.721 0.202 -3.785 1.00 97.38 256 PRO A CA 1
ATOM 1868 C C . PRO A 1 256 ? 14.880 1.205 -2.983 1.00 97.38 256 PRO A C 1
ATOM 1870 O O . PRO A 1 256 ? 15.442 2.189 -2.495 1.00 97.38 256 PRO A O 1
ATOM 1873 N N . VAL A 1 257 ? 13.564 1.005 -2.866 1.00 97.50 257 VAL A N 1
ATOM 1874 C CA . VAL A 1 257 ? 12.659 1.838 -2.063 1.00 97.50 257 VAL A CA 1
ATOM 1875 C C . VAL A 1 257 ? 12.616 1.345 -0.623 1.00 97.50 257 VAL A C 1
ATOM 1877 O O . VAL A 1 257 ? 12.625 2.157 0.304 1.00 97.50 257 VAL A O 1
ATOM 1880 N N . PHE A 1 258 ? 12.584 0.029 -0.418 1.00 98.38 258 PHE A N 1
ATOM 1881 C CA . PHE A 1 258 ? 12.485 -0.560 0.913 1.00 98.38 258 PHE A CA 1
ATOM 1882 C C . PHE A 1 258 ? 13.674 -0.150 1.787 1.00 98.38 258 PHE A C 1
ATOM 1884 O O . PHE A 1 258 ? 14.815 -0.397 1.427 1.00 98.38 258 PHE A O 1
ATOM 1891 N N . ARG A 1 259 ? 13.410 0.461 2.951 1.00 98.00 259 ARG A N 1
ATOM 1892 C CA . ARG A 1 259 ? 14.442 0.981 3.880 1.00 98.00 259 ARG A CA 1
ATOM 1893 C C . ARG A 1 259 ? 15.317 2.115 3.323 1.00 98.00 259 ARG A C 1
ATOM 1895 O O . ARG A 1 259 ? 16.348 2.438 3.908 1.00 98.00 259 ARG A O 1
ATOM 1902 N N . ALA A 1 260 ? 14.880 2.807 2.266 1.00 97.12 260 ALA A N 1
ATOM 1903 C CA . ALA A 1 260 ? 15.648 3.917 1.698 1.00 97.12 260 ALA A CA 1
ATOM 1904 C C . ALA A 1 260 ? 15.961 5.046 2.704 1.00 97.12 260 ALA A C 1
ATOM 1906 O O . ALA A 1 260 ? 16.960 5.751 2.544 1.00 97.12 260 ALA A O 1
ATOM 1907 N N . LEU A 1 261 ? 15.143 5.242 3.743 1.00 96.00 261 LEU A N 1
ATOM 1908 C CA . LEU A 1 261 ? 15.368 6.220 4.812 1.00 96.00 261 LEU A CA 1
ATOM 1909 C C . LEU A 1 261 ? 15.632 5.509 6.150 1.00 96.00 261 LEU A C 1
ATOM 1911 O O . LEU A 1 261 ? 14.992 4.506 6.458 1.00 96.00 261 LEU A O 1
ATOM 1915 N N . ASP A 1 262 ? 16.527 6.071 6.976 1.00 95.25 262 ASP A N 1
ATOM 1916 C CA . ASP A 1 262 ? 16.765 5.591 8.351 1.00 95.25 262 ASP A CA 1
ATOM 1917 C C . ASP A 1 262 ? 15.722 6.236 9.280 1.00 95.25 262 ASP A C 1
ATOM 1919 O O . ASP A 1 262 ? 15.788 7.437 9.588 1.00 95.25 262 ASP A O 1
ATOM 1923 N N . GLY A 1 263 ? 14.683 5.471 9.626 1.00 94.88 263 GLY A N 1
ATOM 1924 C CA . GLY A 1 263 ? 13.440 5.985 10.195 1.00 94.88 263 GLY A CA 1
ATOM 1925 C C . GLY A 1 263 ? 12.685 6.818 9.160 1.00 94.88 263 GLY A C 1
ATOM 1926 O O . GLY A 1 263 ? 11.927 6.294 8.354 1.00 94.88 263 GLY A O 1
ATOM 1927 N N . SER A 1 264 ? 12.917 8.130 9.153 1.00 94.44 264 SER A N 1
ATOM 1928 C CA . SER A 1 264 ? 12.457 9.053 8.102 1.00 94.44 264 SER A CA 1
ATOM 1929 C C . SER A 1 264 ? 13.560 10.004 7.631 1.00 94.44 264 SER A C 1
ATOM 1931 O O . SER A 1 264 ? 13.283 11.028 7.010 1.00 94.44 264 SER A O 1
ATOM 1933 N N . SER A 1 265 ? 14.815 9.714 7.982 1.00 93.94 265 SER A N 1
ATOM 1934 C CA . SER A 1 265 ? 15.951 10.585 7.695 1.00 93.94 265 SER A CA 1
ATOM 1935 C C . SER A 1 265 ? 16.689 10.134 6.444 1.00 93.94 265 SER A C 1
ATOM 1937 O O . SER A 1 265 ? 17.153 8.997 6.354 1.00 93.94 265 SER A O 1
ATOM 1939 N N . PHE A 1 266 ? 16.873 11.066 5.513 1.00 93.69 266 PHE A N 1
ATOM 1940 C CA . PHE A 1 266 ? 17.748 10.872 4.367 1.00 93.69 266 PHE A CA 1
ATOM 1941 C C . PHE A 1 266 ? 19.222 10.884 4.787 1.00 93.69 266 PHE A C 1
ATOM 1943 O O . PHE A 1 266 ? 19.660 11.736 5.566 1.00 93.69 266 PHE A O 1
ATOM 1950 N N . ASN A 1 267 ? 20.009 9.962 4.239 1.00 92.69 267 ASN A N 1
ATOM 1951 C CA . ASN A 1 267 ? 21.460 9.927 4.397 1.00 92.69 267 ASN A CA 1
ATOM 1952 C C . ASN A 1 267 ? 22.132 9.427 3.100 1.00 92.69 267 ASN A C 1
ATOM 1954 O O . ASN A 1 267 ? 21.461 9.135 2.118 1.00 92.69 267 ASN A O 1
ATOM 1958 N N . PHE A 1 268 ? 23.466 9.338 3.058 1.00 91.75 268 PHE A N 1
ATOM 1959 C CA . PHE A 1 268 ? 24.166 8.941 1.826 1.00 91.75 268 PHE A CA 1
ATOM 1960 C C . PHE A 1 268 ? 23.792 7.539 1.314 1.00 91.75 268 PHE A C 1
ATOM 1962 O O . PHE A 1 268 ? 23.803 7.329 0.103 1.00 91.75 268 PHE A O 1
ATOM 1969 N N . SER A 1 269 ? 23.436 6.601 2.201 1.00 94.50 269 SER A N 1
ATOM 1970 C CA . SER A 1 269 ? 22.994 5.258 1.796 1.00 94.50 269 SER A CA 1
ATOM 1971 C C . SER A 1 269 ? 21.628 5.264 1.109 1.00 94.50 269 SER A C 1
ATOM 1973 O O . SER A 1 269 ? 21.387 4.405 0.270 1.00 94.50 269 SER A O 1
ATOM 1975 N N . SER A 1 270 ? 20.796 6.290 1.335 1.00 93.62 270 SER A N 1
ATOM 1976 C CA . SER A 1 270 ? 19.501 6.462 0.661 1.00 93.62 270 SER A CA 1
ATOM 1977 C C . SER A 1 270 ? 19.612 6.529 -0.868 1.00 93.62 270 SER A C 1
ATOM 1979 O O . SER A 1 270 ? 18.638 6.276 -1.566 1.00 93.62 270 SER A O 1
ATOM 1981 N N . LEU A 1 271 ? 20.789 6.871 -1.407 1.00 93.88 271 LEU A N 1
ATOM 1982 C CA . LEU A 1 271 ? 21.057 6.903 -2.850 1.00 93.88 271 LEU A CA 1
ATOM 1983 C C . LEU A 1 271 ? 21.794 5.662 -3.371 1.00 93.88 271 LEU A C 1
ATOM 1985 O O . LEU A 1 271 ? 22.117 5.612 -4.556 1.00 93.88 271 LEU A O 1
ATOM 1989 N N . GLY A 1 272 ? 22.095 4.686 -2.521 1.00 94.56 272 GLY A N 1
ATOM 1990 C CA . GLY A 1 272 ? 22.868 3.498 -2.868 1.00 94.56 272 GLY A CA 1
ATOM 1991 C C . GLY A 1 272 ? 22.289 2.250 -2.216 1.00 94.56 272 GLY A C 1
ATOM 1992 O O . GLY A 1 272 ? 21.076 2.077 -2.172 1.00 94.56 272 GLY A O 1
ATOM 1993 N N . VAL A 1 273 ? 23.165 1.378 -1.715 1.00 97.50 273 VAL A N 1
ATOM 1994 C CA . VAL A 1 273 ? 22.769 0.225 -0.896 1.00 97.50 273 VAL A CA 1
ATOM 1995 C C . VAL A 1 273 ? 22.499 0.695 0.535 1.00 97.50 273 VAL A C 1
ATOM 1997 O O . VAL A 1 273 ? 23.371 1.310 1.154 1.00 97.50 273 VAL A O 1
ATOM 2000 N N . HIS A 1 274 ? 21.320 0.371 1.062 1.00 97.38 274 HIS A N 1
ATOM 2001 C CA . HIS A 1 274 ? 20.827 0.763 2.391 1.00 97.38 274 HIS A CA 1
ATOM 2002 C C . HIS A 1 274 ? 20.350 -0.446 3.219 1.00 97.38 274 HIS A C 1
ATOM 2004 O O . HIS A 1 274 ? 19.451 -0.354 4.044 1.00 97.38 274 HIS A O 1
ATOM 2010 N N . ASP A 1 275 ? 21.037 -1.580 3.073 1.00 97.94 275 ASP A N 1
ATOM 2011 C CA . ASP A 1 275 ? 20.711 -2.862 3.719 1.00 97.94 275 ASP A CA 1
ATOM 2012 C C . ASP A 1 275 ? 21.139 -2.966 5.204 1.00 97.94 275 ASP A C 1
ATOM 2014 O O . ASP A 1 275 ? 21.571 -4.002 5.709 1.00 97.94 275 ASP A O 1
ATOM 2018 N N . LYS A 1 276 ? 21.081 -1.858 5.942 1.00 96.69 276 LYS A N 1
ATOM 2019 C CA . LYS A 1 276 ? 21.290 -1.898 7.393 1.00 96.69 276 LYS A CA 1
ATOM 2020 C C . LYS A 1 276 ? 20.055 -2.561 8.029 1.00 96.69 276 LYS A C 1
ATOM 2022 O O . LYS A 1 276 ? 18.947 -2.138 7.721 1.00 96.69 276 LYS A O 1
ATOM 2027 N N . PRO A 1 277 ? 20.206 -3.547 8.931 1.00 97.00 277 PRO A N 1
ATOM 2028 C CA . PRO A 1 277 ? 19.057 -4.149 9.605 1.00 97.00 277 PRO A CA 1
ATOM 2029 C C . PRO A 1 277 ? 18.262 -3.151 10.457 1.00 97.00 277 PRO A C 1
ATOM 2031 O O . PRO A 1 277 ? 18.866 -2.326 11.156 1.00 97.00 277 PRO A O 1
ATOM 2034 N N . HIS A 1 278 ? 16.930 -3.271 10.465 1.00 95.88 278 HIS A N 1
ATOM 2035 C CA . HIS A 1 278 ? 16.042 -2.531 11.370 1.00 95.88 278 HIS A CA 1
ATOM 2036 C C . HIS A 1 278 ? 15.147 -3.491 12.168 1.00 95.88 278 HIS A C 1
ATOM 2038 O O . HIS A 1 278 ? 14.757 -4.555 11.712 1.00 95.88 278 HIS A O 1
ATOM 2044 N N . GLU A 1 279 ? 14.790 -3.111 13.397 1.00 95.94 279 GLU A N 1
ATOM 2045 C CA . GLU A 1 279 ? 14.019 -3.986 14.297 1.00 95.94 279 GLU A CA 1
ATOM 2046 C C . GLU A 1 279 ? 12.639 -4.366 13.734 1.00 95.94 279 GLU A C 1
ATOM 2048 O O . GLU A 1 279 ? 12.149 -5.468 13.971 1.00 95.94 279 GLU A O 1
ATOM 2053 N N . SER A 1 280 ? 12.014 -3.459 12.980 1.00 97.44 280 SER A N 1
ATOM 2054 C CA . SER A 1 280 ? 10.674 -3.653 12.424 1.00 97.44 280 SER A CA 1
ATOM 2055 C C . SER A 1 280 ? 10.659 -4.303 11.038 1.00 97.44 280 SER A C 1
ATOM 2057 O O . SER A 1 280 ? 9.570 -4.475 10.489 1.00 97.44 280 SER A O 1
ATOM 2059 N N . THR A 1 281 ? 11.812 -4.634 10.444 1.00 98.06 281 THR A N 1
ATOM 2060 C CA . THR A 1 281 ? 11.917 -5.013 9.026 1.00 98.06 281 THR A CA 1
ATOM 2061 C C . THR A 1 281 ? 12.239 -6.488 8.797 1.00 98.06 281 THR A C 1
ATOM 2063 O O . THR A 1 281 ? 12.935 -7.140 9.572 1.00 98.06 281 THR A O 1
ATOM 2066 N N . THR A 1 282 ? 11.769 -7.031 7.672 1.00 98.06 282 THR A N 1
ATOM 2067 C CA . THR A 1 282 ? 12.257 -8.312 7.143 1.00 98.06 282 THR A CA 1
ATOM 2068 C C . THR A 1 282 ? 13.506 -8.081 6.292 1.00 98.06 282 THR A C 1
ATOM 2070 O O . THR A 1 282 ? 13.411 -7.857 5.089 1.00 98.06 282 THR A O 1
ATOM 2073 N N . ASP A 1 283 ? 14.685 -8.110 6.906 1.00 98.12 283 ASP A N 1
ATOM 2074 C CA . ASP A 1 283 ? 15.882 -7.547 6.267 1.00 98.12 283 ASP A CA 1
ATOM 2075 C C . ASP A 1 283 ? 16.476 -8.353 5.107 1.00 98.12 283 ASP A C 1
ATOM 2077 O O . ASP A 1 283 ? 17.128 -7.747 4.269 1.00 98.12 283 ASP A O 1
ATOM 2081 N N . ASN A 1 284 ? 16.247 -9.672 5.052 1.00 98.44 284 ASN A N 1
ATOM 2082 C CA . ASN A 1 284 ? 17.024 -10.602 4.213 1.00 98.44 284 ASN A CA 1
ATOM 2083 C C . ASN A 1 284 ? 16.152 -11.427 3.242 1.00 98.44 284 ASN A C 1
ATOM 2085 O O . ASN A 1 284 ? 16.365 -12.631 3.061 1.00 98.44 284 ASN A O 1
ATOM 2089 N N . ILE A 1 285 ? 15.083 -10.834 2.702 1.00 98.69 285 ILE A N 1
ATOM 2090 C CA . ILE A 1 285 ? 14.253 -11.485 1.677 1.00 98.69 285 ILE A CA 1
ATOM 2091 C C . ILE A 1 285 ? 14.739 -11.010 0.309 1.00 98.69 285 ILE A C 1
ATOM 2093 O O . ILE A 1 285 ? 14.769 -9.815 0.052 1.00 98.69 285 ILE A O 1
ATOM 2097 N N . VAL A 1 286 ? 15.069 -11.933 -0.592 1.00 98.75 286 VAL A N 1
ATOM 2098 C CA . VAL A 1 286 ? 15.555 -11.600 -1.940 1.00 98.75 286 VAL A CA 1
ATOM 2099 C C . VAL A 1 286 ? 14.467 -11.858 -2.976 1.00 98.75 286 VAL A C 1
ATOM 2101 O O . VAL A 1 286 ? 13.932 -12.967 -3.053 1.00 98.75 286 VAL A O 1
ATOM 2104 N N . SER A 1 287 ? 14.192 -1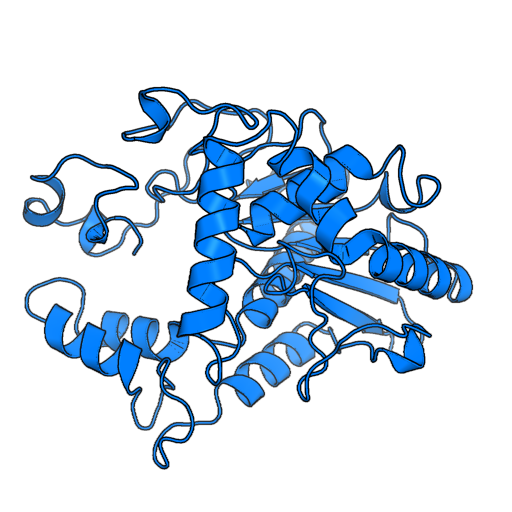0.868 -3.825 1.00 98.56 287 SER A N 1
ATOM 2105 C CA . SER A 1 287 ? 13.477 -11.075 -5.085 1.00 98.56 287 SER A CA 1
ATOM 2106 C C . SER A 1 287 ? 14.480 -11.510 -6.149 1.00 98.56 287 SER A C 1
ATOM 2108 O O . SER A 1 287 ? 15.184 -10.689 -6.742 1.00 98.56 287 SER A O 1
ATOM 2110 N N . PHE A 1 288 ? 14.591 -12.821 -6.369 1.00 98.50 288 PHE A N 1
ATOM 2111 C CA . PHE A 1 288 ? 15.496 -13.384 -7.374 1.00 98.50 288 PHE A CA 1
ATOM 2112 C C . PHE A 1 288 ? 14.877 -13.260 -8.778 1.00 98.50 288 PHE A C 1
ATOM 2114 O O . PHE A 1 288 ? 14.298 -14.211 -9.305 1.00 98.50 288 PHE A O 1
ATOM 2121 N N . ASN A 1 289 ? 14.960 -12.060 -9.355 1.00 98.25 289 ASN A N 1
ATOM 2122 C CA . ASN A 1 289 ? 14.410 -11.699 -10.666 1.00 98.25 289 ASN A CA 1
ATOM 2123 C C . ASN A 1 289 ? 15.506 -11.560 -11.750 1.00 98.25 289 ASN A C 1
ATOM 2125 O O . ASN A 1 289 ? 16.700 -11.674 -11.461 1.00 98.25 289 ASN A O 1
ATOM 2129 N N . ASP A 1 290 ? 15.117 -11.311 -13.007 1.00 98.44 290 ASP A N 1
ATOM 2130 C CA . ASP A 1 290 ? 16.049 -11.194 -14.144 1.00 98.44 290 ASP A CA 1
ATOM 2131 C C . ASP A 1 290 ? 17.114 -10.102 -13.944 1.00 98.44 290 ASP A C 1
ATOM 2133 O O . ASP A 1 290 ? 18.254 -10.256 -14.392 1.00 98.44 290 ASP A O 1
ATOM 2137 N N . HIS A 1 291 ? 16.763 -8.992 -13.282 1.00 97.94 291 HIS A N 1
ATOM 2138 C CA . HIS A 1 291 ? 17.717 -7.931 -12.963 1.00 97.94 291 HIS A CA 1
ATOM 2139 C C . HIS A 1 291 ? 18.735 -8.421 -11.931 1.00 97.94 291 HIS A C 1
ATOM 2141 O O . HIS A 1 291 ? 19.938 -8.344 -12.177 1.00 97.94 291 HIS A O 1
ATOM 2147 N N . TYR A 1 292 ? 18.270 -8.987 -10.814 1.00 98.19 292 TYR A N 1
ATOM 2148 C CA . TYR A 1 292 ? 19.128 -9.529 -9.757 1.00 98.19 292 TYR A CA 1
ATOM 2149 C C . TYR A 1 292 ? 20.072 -10.624 -10.280 1.00 98.19 292 TYR A C 1
ATOM 2151 O O . TYR A 1 292 ? 21.258 -10.637 -9.960 1.00 98.19 292 TYR A O 1
ATOM 2159 N N . ALA A 1 293 ? 19.576 -11.515 -11.142 1.00 98.25 293 ALA A N 1
ATOM 2160 C CA . ALA A 1 293 ? 20.352 -12.627 -11.689 1.00 98.25 293 ALA A CA 1
ATOM 2161 C C . ALA A 1 293 ? 21.376 -12.216 -12.770 1.00 98.25 293 ALA A C 1
ATOM 2163 O O . ALA A 1 293 ? 22.269 -12.997 -13.109 1.00 98.25 293 ALA A O 1
ATOM 2164 N N . SER A 1 294 ? 21.261 -11.017 -13.347 1.00 97.94 294 SER A N 1
ATOM 2165 C CA . SER A 1 294 ? 22.049 -10.600 -14.511 1.00 97.94 294 SER A CA 1
ATOM 2166 C C . SER A 1 294 ? 23.341 -9.887 -14.128 1.00 97.94 294 SER A C 1
ATOM 2168 O O . SER A 1 294 ? 23.336 -8.789 -13.573 1.00 97.94 294 SER A O 1
ATOM 2170 N N . THR A 1 295 ? 24.483 -10.440 -14.543 1.00 96.81 295 THR A N 1
ATOM 2171 C CA . THR A 1 295 ? 25.779 -9.753 -14.411 1.00 96.81 295 THR A CA 1
ATOM 2172 C C . THR A 1 295 ? 25.798 -8.414 -15.148 1.00 96.81 295 THR A C 1
ATOM 2174 O O . THR A 1 295 ? 26.409 -7.469 -14.664 1.00 96.81 295 THR A O 1
ATOM 2177 N N . LEU A 1 296 ? 25.130 -8.317 -16.305 1.00 95.75 296 LEU A N 1
ATOM 2178 C CA . LEU A 1 296 ? 25.134 -7.102 -17.121 1.00 95.75 296 LEU A CA 1
ATOM 2179 C C . LEU A 1 296 ? 24.332 -5.972 -16.468 1.00 95.75 296 LEU A C 1
ATOM 2181 O O . LEU A 1 296 ? 24.790 -4.831 -16.470 1.00 95.75 296 LEU A O 1
ATOM 2185 N N . TRP A 1 297 ? 23.169 -6.285 -15.890 1.00 96.25 297 TRP A N 1
ATOM 2186 C CA . TRP A 1 297 ? 22.353 -5.289 -15.192 1.00 96.25 297 TRP A CA 1
ATOM 2187 C C . TRP A 1 297 ? 23.078 -4.722 -13.969 1.00 96.25 297 TRP A C 1
ATOM 2189 O O . TRP A 1 297 ? 23.066 -3.513 -13.749 1.00 96.25 297 TRP A O 1
ATOM 2199 N N . ASN A 1 298 ? 23.822 -5.573 -13.261 1.00 97.12 298 ASN A N 1
ATOM 2200 C CA . ASN A 1 298 ? 24.568 -5.200 -12.060 1.00 97.12 298 ASN A CA 1
ATOM 2201 C C . ASN A 1 298 ? 25.968 -4.607 -12.334 1.00 97.12 298 ASN A C 1
ATOM 2203 O O . ASN A 1 298 ? 26.754 -4.437 -11.404 1.00 97.12 298 ASN A O 1
ATOM 2207 N N . VAL A 1 299 ? 26.302 -4.261 -13.588 1.00 96.56 299 VAL A N 1
ATOM 2208 C CA . VAL A 1 299 ? 27.466 -3.393 -13.881 1.00 96.56 299 VAL A CA 1
ATOM 2209 C C . VAL A 1 299 ? 27.201 -1.963 -13.402 1.00 96.56 299 VAL A C 1
ATOM 2211 O O . VAL A 1 299 ? 28.128 -1.258 -12.999 1.00 96.56 299 VAL A O 1
ATOM 2214 N N . LEU A 1 300 ? 25.940 -1.524 -13.455 1.00 93.88 300 LEU A N 1
ATOM 2215 C CA . LEU A 1 300 ? 25.532 -0.230 -12.926 1.00 93.88 300 LEU A CA 1
ATOM 2216 C C . LEU A 1 300 ? 25.420 -0.301 -11.395 1.00 93.88 300 LEU A C 1
ATOM 2218 O O . LEU A 1 300 ? 24.934 -1.303 -10.871 1.00 93.88 300 LEU A O 1
ATOM 2222 N N . PRO A 1 301 ? 25.821 0.755 -10.664 1.00 95.62 301 PRO A N 1
ATOM 2223 C CA . PRO A 1 301 ? 25.632 0.800 -9.221 1.00 95.62 301 PRO A CA 1
ATOM 2224 C C . PRO A 1 301 ? 24.158 0.639 -8.830 1.00 95.62 301 PRO A C 1
ATOM 2226 O O . PRO A 1 301 ? 23.272 1.261 -9.428 1.00 95.62 301 PRO A O 1
ATOM 2229 N N . PHE A 1 302 ? 23.903 -0.159 -7.791 1.00 97.06 302 PHE A N 1
ATOM 2230 C CA . PHE A 1 302 ? 22.585 -0.237 -7.168 1.00 97.06 302 PHE A CA 1
ATOM 2231 C C . PHE A 1 302 ? 22.217 1.122 -6.569 1.00 97.06 302 PHE A C 1
ATOM 2233 O O . PHE A 1 302 ? 23.000 1.710 -5.819 1.00 97.06 302 PHE A O 1
ATOM 2240 N N . SER A 1 303 ? 21.046 1.638 -6.935 1.00 94.50 303 SER A N 1
ATOM 2241 C CA . SER A 1 303 ? 20.566 2.942 -6.493 1.00 94.50 303 SER A CA 1
ATOM 2242 C C . SER A 1 303 ? 19.074 3.094 -6.764 1.00 94.50 303 SER A C 1
ATOM 2244 O O . SER A 1 303 ? 18.587 2.633 -7.796 1.00 94.50 303 SER A O 1
ATOM 2246 N N . ILE A 1 304 ? 18.382 3.842 -5.902 1.00 91.00 304 ILE A N 1
ATOM 2247 C CA . ILE A 1 304 ? 17.003 4.290 -6.129 1.00 91.00 304 ILE A CA 1
ATOM 2248 C C . ILE A 1 304 ? 16.861 5.223 -7.337 1.00 91.00 304 ILE A C 1
ATOM 2250 O O . ILE A 1 304 ? 15.792 5.301 -7.929 1.00 91.00 304 ILE A O 1
ATOM 2254 N N . VAL A 1 305 ? 17.928 5.899 -7.779 1.00 91.69 305 VAL A N 1
ATOM 2255 C CA . VAL A 1 305 ? 17.867 6.722 -9.004 1.00 91.69 305 VAL A CA 1
ATOM 2256 C C . VAL A 1 305 ? 18.155 5.922 -10.280 1.00 91.69 305 VAL A C 1
ATOM 2258 O O . VAL A 1 305 ? 18.016 6.448 -11.384 1.00 91.69 305 VAL A O 1
ATOM 2261 N N . ASN A 1 306 ? 18.548 4.652 -10.153 1.00 90.88 306 ASN A N 1
ATOM 2262 C CA . ASN A 1 306 ? 18.782 3.753 -11.278 1.00 90.88 306 ASN A CA 1
ATOM 2263 C C . ASN A 1 306 ? 17.488 2.993 -11.606 1.00 90.88 306 ASN A C 1
ATOM 2265 O O . ASN A 1 306 ? 17.293 1.888 -11.133 1.00 90.88 306 ASN A O 1
ATOM 2269 N N . VAL A 1 307 ? 16.602 3.583 -12.416 1.00 90.25 307 VAL A N 1
ATOM 2270 C CA . VAL A 1 307 ? 15.238 3.076 -12.709 1.00 90.25 307 VAL A CA 1
ATOM 2271 C C . VAL A 1 307 ? 15.119 1.549 -12.929 1.00 90.25 307 VAL A C 1
ATOM 2273 O O . VAL A 1 307 ? 14.176 0.970 -12.398 1.00 90.25 307 VAL A O 1
ATOM 2276 N N . PRO A 1 308 ? 16.032 0.856 -13.643 1.00 92.62 308 PRO A N 1
ATOM 2277 C CA . PRO A 1 308 ? 16.019 -0.607 -13.752 1.00 92.62 308 PRO A CA 1
ATOM 2278 C C . PRO A 1 308 ? 15.975 -1.404 -12.438 1.00 92.62 308 PRO A C 1
ATOM 2280 O O . PRO A 1 308 ? 15.563 -2.557 -12.477 1.00 92.62 308 PRO A O 1
ATOM 2283 N N . THR A 1 309 ? 16.391 -0.833 -11.303 1.00 94.25 309 THR A N 1
ATOM 2284 C CA . THR A 1 309 ? 16.375 -1.508 -9.993 1.00 94.25 309 THR A CA 1
ATOM 2285 C C . THR A 1 309 ? 14.979 -1.591 -9.370 1.00 94.25 309 THR A C 1
ATOM 2287 O O . THR A 1 309 ? 14.805 -2.338 -8.419 1.00 94.25 309 THR A O 1
ATOM 2290 N N . TRP A 1 310 ? 13.984 -0.872 -9.901 1.00 94.81 310 TRP A N 1
ATOM 2291 C CA . TRP A 1 310 ? 12.606 -0.821 -9.385 1.00 94.81 310 TRP A CA 1
ATOM 2292 C C . TRP A 1 310 ? 11.716 -1.998 -9.838 1.00 94.81 310 TRP A C 1
ATOM 2294 O O . TRP A 1 310 ? 10.493 -1.912 -9.731 1.00 94.81 310 TRP A O 1
ATOM 2304 N N . ILE A 1 311 ? 12.307 -3.048 -10.416 1.00 93.69 311 ILE A N 1
ATOM 2305 C CA . ILE A 1 311 ? 11.610 -4.230 -10.953 1.00 93.69 311 ILE A CA 1
ATOM 2306 C C . ILE A 1 311 ? 11.223 -5.261 -9.892 1.00 93.69 311 ILE A C 1
ATOM 2308 O O . ILE A 1 311 ? 12.063 -5.571 -9.016 1.00 93.69 311 ILE A O 1
#

Sequence (311 aa):
MGVFDYKNLGTEGSKALFADAMAITLYSYHNLDNGFAVGYQHNGFGLGLPATLVGALLGSTDSQGVIPGIPWNPDSEKAALDAVHKAGWTPISASTLGYGGKVDARGTFFGEKAGYTTAQVEVLGKYDGDGKLLEIGIGFRGTSGPRETLISDSIGDLVSDLLAALGPKDYAKNYAGEAFGTLLKDVAAYAGSHGLTGKDVVVSGHSLGGLAVNSMADLSGNKWSGFYKDSNYVAYASPTQSAGDKVLNIGYENDPVFRALDGSSFNFSSLGVHDKPHESTTDNIVSFNDHYASTLWNVLPFSIVNVPTWI

Secondary structure (DSSP, 8-state):
--TT--TTSHHHHHHHHHHHHHHHHHHHTTTTTHHHHHHHHHH-SSTTHHHHHHHHHH-BTTB--SSTT-TTS--HHHHHHHHHHHTTEEEPPHHHHT--S-B-TT--EE--STT-TT-EEEEEEEE-TT--EEEEEEEE--S---TTTHHHHHHHHHHHHHHHHHS-TTHHHHHHHHHHHHHHHHHHHHHHHTT--GGGEEEEEETHHHHHHHHHHHHTTTSGGGGGGG-EEEEES-S---SSS-EEEE--TT-SSTT-SBTTB--GGGGS------TTB-TT-----HHHH-TTGGGSPP-TTSGGGG-

Organism: Pseudomonas fluorescens (NCBI:txid294)